Protein AF-A0A2K8ZTN7-F1 (afdb_monomer_lite)

pLDDT: mean 80.85, std 13.09, range [47.81, 96.94]

Radius of gyration: 32.09 Å; chains: 1; bounding box: 72×37×81 Å

Foldseek 3Di:
DALVVLLVVLLVLLVVLVQPPSVVVSVVVVVVLVVCVVVPDDSVVSSVVVPDSVVVSVVRNPPPPPVVVVVVVLVVLCVPLVVVLVVLVVVLVVLVVLLVVLQVVLVCLVVVDPPDPLDFDDDPFLSVLSSQLSNLVSVLSVLVSVVSVVQSVVQVVCCVPPVDRDRDPDPDDVVSVVVNVVSVVVSVVSVVVSQVRLCVVQVHNPSCVSRVSPD

Secondary structure (DSSP, 8-state):
--HHHHHHHHHHHHHHTT-TTHHHHHHHHHHHHHHHHHTT--HHHHHHHH--HHHHHHHHTTHHHHHHHHHHHHHHHHHHHHHHHHHHHHHHHHHHHHHHHHHHHHHHHHHT----TTSPP--HHHHHHHHHHHHHHHHHHHHHHHHHHHHHHHHHHHHHHHSS---------HHHHHHHHHHHHHHHHHHHHHHHHHHHHHTSS-HHHHTTTT-

Structure (mmCIF, N/CA/C/O backbone):
data_AF-A0A2K8ZTN7-F1
#
_entry.id   AF-A0A2K8ZTN7-F1
#
loop_
_atom_site.group_PDB
_atom_site.id
_atom_site.type_symbol
_atom_site.label_atom_id
_atom_site.label_alt_id
_atom_site.label_comp_id
_atom_site.label_asym_id
_atom_site.label_entity_id
_atom_site.label_seq_id
_atom_site.pdbx_PDB_ins_code
_atom_site.Cartn_x
_atom_site.Cartn_y
_atom_site.Cartn_z
_atom_site.occupancy
_atom_site.B_iso_or_equiv
_atom_site.auth_seq_id
_atom_site.auth_comp_id
_atom_site.auth_asym_id
_atom_site.auth_atom_id
_atom_site.pdbx_PDB_model_num
ATOM 1 N N . MET A 1 1 ? -35.812 15.075 43.925 1.00 60.72 1 MET A N 1
ATOM 2 C CA . MET A 1 1 ? -36.069 14.043 44.948 1.00 60.72 1 MET A CA 1
ATOM 3 C C . MET A 1 1 ? -34.817 13.924 45.793 1.00 60.72 1 MET A C 1
ATOM 5 O O . MET A 1 1 ? -33.779 14.382 45.333 1.00 60.72 1 MET A O 1
ATOM 9 N N . ASP A 1 2 ? -34.946 13.397 47.000 1.00 77.19 2 ASP A N 1
ATOM 10 C CA . ASP A 1 2 ? -33.824 13.047 47.877 1.00 77.19 2 ASP A CA 1
ATOM 11 C C . ASP A 1 2 ? -33.373 11.602 47.579 1.00 77.19 2 ASP A C 1
ATOM 13 O O . ASP A 1 2 ? -34.208 10.809 47.116 1.00 77.19 2 ASP A O 1
ATOM 17 N N . LYS A 1 3 ? -32.105 11.238 47.820 1.00 74.06 3 LYS A N 1
ATOM 18 C CA . LYS A 1 3 ? -31.524 9.904 47.544 1.00 74.06 3 LYS A CA 1
ATOM 19 C C . LYS A 1 3 ? -32.392 8.794 48.126 1.00 74.06 3 LYS A C 1
ATOM 21 O O . LYS A 1 3 ? -32.758 7.855 47.420 1.00 74.06 3 LYS A O 1
ATOM 26 N N . GLN A 1 4 ? -32.795 8.939 49.388 1.00 76.12 4 GLN A N 1
ATOM 27 C CA . GLN A 1 4 ? -33.60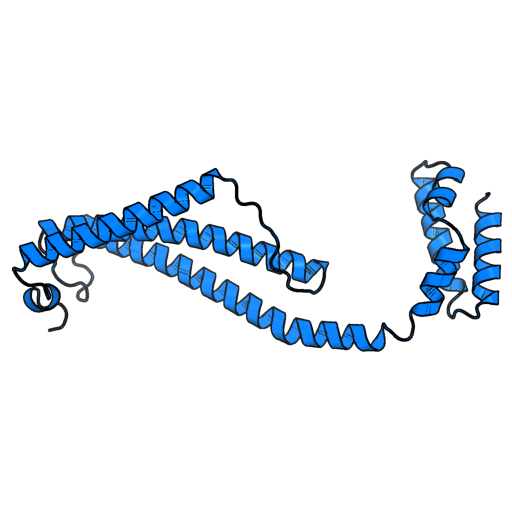6 7.938 50.085 1.00 76.12 4 GLN A CA 1
ATOM 28 C C . GLN A 1 4 ? -34.995 7.775 49.453 1.00 76.12 4 GLN A C 1
ATOM 30 O O . GLN A 1 4 ? -35.520 6.668 49.356 1.00 76.12 4 GLN A O 1
ATOM 35 N N . THR A 1 5 ? -35.580 8.870 48.958 1.00 77.19 5 THR A N 1
ATOM 36 C CA . THR A 1 5 ? -36.896 8.833 48.298 1.00 77.19 5 THR A CA 1
ATOM 37 C C . THR A 1 5 ? -36.814 8.210 46.901 1.00 77.19 5 THR A C 1
ATOM 39 O O . THR A 1 5 ? -37.774 7.593 46.440 1.00 77.19 5 THR A O 1
ATOM 42 N N . PHE A 1 6 ? -35.681 8.379 46.212 1.00 77.62 6 PHE A N 1
ATOM 43 C CA . PHE A 1 6 ? -35.433 7.782 44.902 1.00 77.62 6 PHE A CA 1
ATOM 44 C C . PHE A 1 6 ? -35.253 6.262 45.002 1.00 77.62 6 PHE A C 1
ATOM 46 O O . PHE A 1 6 ? -35.988 5.531 44.339 1.00 77.62 6 PHE A O 1
ATOM 53 N N . LEU A 1 7 ? -34.365 5.793 45.885 1.00 78.19 7 LEU A N 1
ATOM 54 C CA . LEU A 1 7 ? -34.087 4.362 46.062 1.00 78.19 7 LEU A CA 1
ATOM 55 C C . LEU A 1 7 ? -35.328 3.590 46.535 1.00 78.19 7 LEU A C 1
ATOM 57 O O . LEU A 1 7 ? -35.661 2.557 45.961 1.00 78.19 7 LEU A O 1
ATOM 61 N N . ALA A 1 8 ? -36.100 4.143 47.478 1.00 81.31 8 ALA A N 1
ATOM 62 C CA . ALA A 1 8 ? -37.341 3.515 47.939 1.00 81.31 8 ALA A CA 1
ATOM 63 C C . ALA A 1 8 ? -38.411 3.403 46.833 1.00 81.31 8 ALA A C 1
ATOM 65 O O . ALA A 1 8 ? -39.195 2.450 46.800 1.00 81.31 8 ALA A O 1
ATOM 66 N N . LYS A 1 9 ? -38.469 4.377 45.913 1.00 80.06 9 LYS A N 1
ATOM 67 C CA . LYS A 1 9 ? -39.412 4.351 44.787 1.00 80.06 9 LYS A CA 1
ATOM 68 C C . LYS A 1 9 ? -38.951 3.388 43.687 1.00 80.06 9 LYS A C 1
ATOM 70 O O . LYS A 1 9 ? -39.793 2.688 43.127 1.00 80.06 9 LYS A O 1
ATOM 75 N N . LEU A 1 10 ? -37.645 3.313 43.432 1.00 76.31 10 LEU A N 1
ATOM 76 C CA . LEU A 1 10 ? -37.036 2.349 42.514 1.00 76.31 10 LEU A CA 1
ATOM 77 C C . LEU A 1 10 ? -37.259 0.909 42.998 1.00 76.31 10 LEU A C 1
ATOM 79 O O . LEU A 1 10 ? -37.772 0.088 42.244 1.00 76.31 10 LEU A O 1
ATOM 83 N N . GLU A 1 11 ? -37.005 0.627 44.278 1.00 80.56 11 GLU A N 1
ATOM 84 C CA . GLU A 1 11 ? -37.253 -0.687 44.887 1.00 80.56 11 GLU A CA 1
ATOM 85 C C . GLU A 1 11 ? -38.713 -1.132 44.731 1.00 80.56 11 GLU A C 1
ATOM 87 O O . GLU A 1 11 ? -39.002 -2.285 44.399 1.00 80.56 11 GLU A O 1
ATOM 92 N N . LYS A 1 12 ? -39.652 -0.207 44.960 1.00 82.94 12 LYS A N 1
ATOM 93 C CA . LYS A 1 12 ? -41.085 -0.491 44.869 1.00 82.94 12 LYS A CA 1
ATOM 94 C C . LYS A 1 12 ? -41.512 -0.846 43.443 1.00 82.94 12 LYS A C 1
ATOM 96 O O . LYS A 1 12 ? -42.293 -1.783 43.275 1.00 82.94 12 LYS A O 1
ATOM 101 N N . GLU A 1 13 ? -41.019 -0.128 42.435 1.00 77.75 13 GLU A N 1
ATOM 102 C CA . GLU A 1 13 ? -41.347 -0.415 41.033 1.00 77.75 13 GLU A CA 1
ATOM 103 C C . GLU A 1 13 ? -40.640 -1.685 40.522 1.00 77.75 13 GLU A C 1
ATOM 105 O O . GLU A 1 13 ? -41.281 -2.497 39.854 1.00 77.75 13 GLU A O 1
ATOM 110 N N . LEU A 1 14 ? -39.392 -1.947 40.929 1.00 75.44 14 LEU A N 1
ATOM 111 C CA . LEU A 1 14 ? -38.683 -3.197 40.609 1.00 75.44 14 LEU A CA 1
ATOM 112 C C . LEU A 1 14 ? -39.404 -4.430 41.187 1.00 75.44 14 LEU A C 1
ATOM 114 O O . LEU A 1 14 ? -39.662 -5.401 40.470 1.00 75.44 14 LEU A O 1
ATOM 118 N N . LYS A 1 15 ? -39.834 -4.369 42.458 1.00 79.38 15 LYS A N 1
ATOM 119 C CA . LYS A 1 15 ? -40.621 -5.443 43.098 1.00 79.38 15 LYS A CA 1
ATOM 120 C C . LYS A 1 15 ? -41.981 -5.649 42.437 1.00 79.38 15 LYS A C 1
ATOM 122 O O . LYS A 1 15 ? -42.425 -6.785 42.279 1.00 79.38 15 LYS A O 1
ATOM 127 N N . LYS A 1 16 ? -42.652 -4.565 42.037 1.00 80.38 16 LYS A N 1
A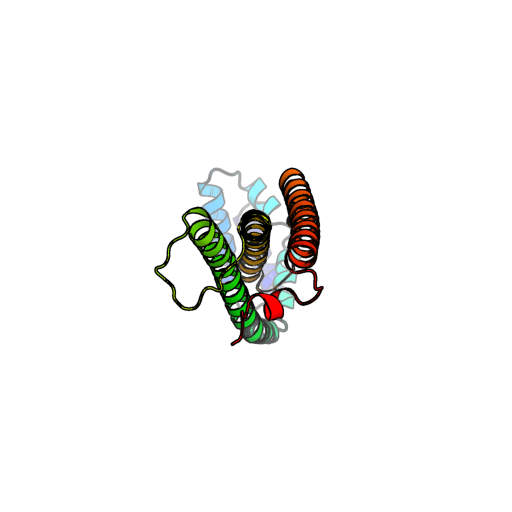TOM 128 C CA . LYS A 1 16 ? -43.959 -4.620 41.365 1.00 80.38 16 LYS A CA 1
ATOM 129 C C . LYS A 1 16 ? -43.883 -5.336 40.015 1.00 80.38 16 LYS A C 1
ATOM 131 O O . LYS A 1 16 ? -44.837 -6.018 39.646 1.00 80.38 16 LYS A O 1
ATOM 136 N N . ARG A 1 17 ? -42.758 -5.211 39.305 1.00 71.00 17 ARG A N 1
ATOM 137 C CA . ARG A 1 17 ? -42.532 -5.854 38.002 1.00 71.00 17 ARG A CA 1
ATOM 138 C C . ARG A 1 17 ? -41.863 -7.230 38.076 1.00 71.00 17 ARG A C 1
ATOM 140 O O . ARG A 1 17 ? -41.641 -7.826 37.032 1.00 71.00 17 ARG A O 1
ATOM 147 N N . LYS A 1 18 ? -41.632 -7.764 39.285 1.00 72.25 18 LYS A N 1
ATOM 148 C CA . LYS A 1 18 ? -41.042 -9.095 39.536 1.00 72.25 18 LYS A CA 1
ATOM 149 C C . LYS A 1 18 ? -39.678 -9.309 38.860 1.00 72.25 18 LYS A C 1
ATOM 151 O O . LYS A 1 18 ? -39.403 -10.402 38.382 1.00 72.25 18 LYS A O 1
ATOM 156 N N . ILE A 1 19 ? -38.850 -8.271 38.814 1.00 67.94 19 ILE A N 1
ATOM 157 C CA . ILE A 1 19 ? -37.480 -8.368 38.300 1.00 67.94 19 ILE A CA 1
ATOM 158 C C . ILE A 1 19 ? -36.629 -9.138 39.323 1.00 67.94 19 ILE A C 1
ATOM 160 O O . ILE A 1 19 ? -36.778 -8.921 40.530 1.00 67.94 19 ILE A O 1
ATOM 164 N N . GLU A 1 20 ? -35.794 -10.068 38.858 1.00 63.66 20 GLU A N 1
ATOM 165 C CA . GLU A 1 20 ? -34.831 -10.793 39.700 1.00 63.66 20 GLU A CA 1
ATOM 166 C C . GLU A 1 20 ? -33.681 -9.849 40.123 1.00 63.66 20 GLU A C 1
ATOM 168 O O . GLU A 1 20 ? -33.473 -8.803 39.517 1.00 63.66 20 GLU A O 1
ATOM 173 N N . ASP A 1 21 ? -32.992 -10.139 41.230 1.00 70.94 21 ASP A N 1
ATOM 174 C CA . ASP A 1 21 ? -31.834 -9.355 41.713 1.00 70.94 21 ASP A CA 1
ATOM 175 C C . ASP A 1 21 ? -32.091 -7.884 42.113 1.00 70.94 21 ASP A C 1
ATOM 177 O O . ASP A 1 21 ? -31.202 -7.036 42.098 1.00 70.94 21 ASP A O 1
ATOM 181 N N . VAL A 1 22 ? -33.301 -7.581 42.605 1.00 72.81 22 VAL A N 1
ATOM 182 C CA . VAL A 1 22 ? -33.692 -6.237 43.094 1.00 72.81 22 VAL A CA 1
ATOM 183 C C . VAL A 1 22 ? -32.677 -5.610 44.061 1.00 72.81 22 VAL A C 1
ATOM 185 O O . VAL A 1 22 ? -32.474 -4.401 44.027 1.00 72.81 22 VAL A O 1
ATOM 188 N N . LYS A 1 23 ? -32.068 -6.408 44.948 1.00 74.06 23 LYS A N 1
ATOM 189 C CA . LYS A 1 23 ? -31.100 -5.904 45.935 1.00 74.06 23 LYS A CA 1
ATOM 190 C C . LYS A 1 23 ? -29.806 -5.426 45.280 1.00 74.06 23 LYS A C 1
ATOM 192 O O . LYS A 1 23 ? -29.365 -4.331 45.586 1.00 74.06 23 LYS A O 1
ATOM 197 N N . GLU A 1 24 ? -29.259 -6.210 44.355 1.00 70.81 24 GLU A N 1
ATOM 198 C CA . GLU A 1 24 ? -28.009 -5.886 43.660 1.00 70.81 24 GLU A CA 1
ATOM 199 C C . GLU A 1 24 ? -28.164 -4.615 42.816 1.00 70.81 24 GLU A C 1
ATOM 201 O O . GLU A 1 24 ? -27.328 -3.719 42.878 1.00 70.81 24 GLU A O 1
ATOM 206 N N . ILE A 1 25 ? -29.305 -4.470 42.133 1.00 73.75 25 ILE A N 1
ATOM 207 C CA . ILE A 1 25 ? -29.621 -3.262 41.358 1.00 73.75 25 ILE A CA 1
ATOM 208 C C . ILE A 1 25 ? -29.685 -2.024 42.268 1.00 73.75 25 ILE A C 1
ATOM 210 O O . ILE A 1 25 ? -29.188 -0.958 41.910 1.00 73.75 25 ILE A O 1
ATOM 214 N N . ILE A 1 26 ? -30.301 -2.133 43.448 1.00 78.88 26 ILE A N 1
ATOM 215 C CA . ILE A 1 26 ? -30.381 -1.010 44.395 1.00 78.88 26 ILE A CA 1
ATOM 216 C C . ILE A 1 26 ? -28.993 -0.631 44.910 1.00 78.88 26 ILE A C 1
ATOM 218 O O . ILE A 1 26 ? -28.684 0.562 44.948 1.00 78.88 26 ILE A O 1
ATOM 222 N N . ASP A 1 27 ? -28.175 -1.624 45.255 1.00 75.69 27 ASP A N 1
ATOM 223 C CA . ASP A 1 27 ? -26.823 -1.421 45.771 1.00 75.69 27 ASP A CA 1
ATOM 224 C C . ASP A 1 27 ? -25.932 -0.721 44.720 1.00 75.69 27 ASP A C 1
ATOM 226 O O . ASP A 1 27 ? -25.253 0.256 45.042 1.00 75.69 27 ASP A O 1
ATOM 230 N N . GLU A 1 28 ? -26.016 -1.102 43.437 1.00 73.88 28 GLU A N 1
ATOM 231 C CA . GLU A 1 28 ? -25.290 -0.428 42.344 1.00 73.88 28 GLU A CA 1
ATOM 232 C C . GLU A 1 28 ? -25.673 1.055 42.193 1.00 73.88 28 GLU A C 1
ATOM 234 O O . GLU A 1 28 ? -24.810 1.928 42.025 1.00 73.88 28 GLU A O 1
ATOM 239 N N . TYR A 1 29 ? -26.972 1.370 42.249 1.00 77.50 29 TYR A N 1
ATOM 240 C CA . TYR A 1 29 ? -27.436 2.756 42.160 1.00 77.50 29 TYR A CA 1
ATOM 241 C C . TYR A 1 29 ? -27.074 3.564 43.410 1.00 77.50 29 TYR A C 1
ATOM 243 O O . TYR A 1 29 ? -26.796 4.764 43.302 1.00 77.50 29 TYR A O 1
ATOM 251 N N . GLU A 1 30 ? -27.052 2.936 44.583 1.00 78.75 30 GLU A N 1
ATOM 252 C CA . GLU A 1 30 ? -26.574 3.560 45.811 1.00 78.75 30 GLU A CA 1
ATOM 253 C C . GLU A 1 30 ? -25.083 3.914 45.719 1.00 78.75 30 GLU A C 1
ATOM 255 O O . GLU A 1 30 ? -24.725 5.071 45.973 1.00 78.75 30 GLU A O 1
ATOM 260 N N . ASP A 1 31 ? -24.243 2.980 45.277 1.00 77.56 31 ASP A N 1
ATOM 261 C CA . ASP A 1 31 ? -22.806 3.195 45.087 1.00 77.56 31 ASP A CA 1
ATOM 262 C C . ASP A 1 31 ? -22.525 4.280 44.044 1.00 77.56 31 ASP A C 1
ATOM 264 O O . ASP A 1 31 ? -21.703 5.178 44.268 1.00 77.56 31 ASP A O 1
ATOM 268 N N . TYR A 1 32 ? -23.265 4.278 42.932 1.00 75.44 32 TYR A N 1
ATOM 269 C CA . TYR A 1 32 ? -23.156 5.324 41.918 1.00 75.44 32 TYR A CA 1
ATOM 270 C C . TYR A 1 32 ? -23.501 6.709 42.482 1.00 75.44 32 TYR A C 1
ATOM 272 O O . TYR A 1 32 ? -22.765 7.676 42.251 1.00 75.44 32 TYR A O 1
ATOM 280 N N . ILE A 1 33 ? -24.602 6.830 43.232 1.00 75.19 33 ILE A N 1
ATOM 281 C CA . ILE A 1 33 ? -25.007 8.105 43.838 1.00 75.19 33 ILE A CA 1
ATOM 282 C C . ILE A 1 33 ? -23.962 8.557 44.866 1.00 75.19 33 ILE A C 1
ATOM 284 O O . ILE A 1 33 ? -23.584 9.729 44.850 1.00 75.19 33 ILE A O 1
ATOM 288 N N . ASN A 1 34 ? -23.447 7.651 45.701 1.00 79.19 34 ASN A N 1
ATOM 289 C CA . ASN A 1 34 ? -22.412 7.953 46.693 1.00 79.19 34 ASN A CA 1
ATOM 290 C C . ASN A 1 34 ? -21.129 8.475 46.029 1.00 79.19 34 ASN A C 1
ATOM 292 O O . ASN A 1 34 ? -20.653 9.557 46.377 1.00 79.19 34 ASN A O 1
ATOM 296 N N . HIS A 1 35 ? -20.641 7.799 44.988 1.00 75.88 35 HIS A N 1
ATOM 297 C CA . HIS A 1 35 ? -19.462 8.236 44.235 1.00 75.88 35 HIS A CA 1
ATOM 298 C C . HIS A 1 35 ? -19.680 9.598 43.535 1.00 75.88 35 HIS A C 1
ATOM 300 O O . HIS A 1 35 ? -18.772 10.433 43.427 1.00 75.88 35 HIS A O 1
ATOM 306 N N . GLN A 1 36 ? -20.891 9.873 43.037 1.00 73.25 36 GLN A N 1
ATOM 307 C CA . GLN A 1 36 ? -21.212 11.174 42.432 1.00 73.25 36 GLN A CA 1
ATOM 308 C C . GLN A 1 36 ? -21.367 12.303 43.472 1.00 73.25 36 GLN A C 1
ATOM 310 O O . GLN A 1 36 ? -21.102 13.466 43.153 1.00 73.25 36 GLN A O 1
ATOM 315 N N . LEU A 1 37 ? -21.756 11.984 44.709 1.00 75.81 37 LEU A N 1
ATOM 316 C CA . LEU A 1 37 ? -21.793 12.938 45.823 1.00 75.81 37 LEU A CA 1
ATOM 317 C C . LEU A 1 37 ? -20.380 13.273 46.326 1.00 75.81 37 LEU A C 1
ATOM 319 O O . LEU A 1 37 ? -20.081 14.447 46.548 1.00 75.81 37 LEU A O 1
ATOM 323 N N . GLU A 1 38 ? -19.488 12.282 46.414 1.00 77.00 38 GLU A N 1
ATOM 324 C CA . GLU A 1 38 ? -18.074 12.471 46.788 1.00 77.00 38 GLU A CA 1
ATOM 325 C C . GLU A 1 38 ? -17.310 13.359 45.797 1.00 77.00 38 GLU A C 1
ATOM 327 O O . GLU A 1 38 ? -16.443 14.142 46.181 1.00 77.00 38 GLU A O 1
ATOM 332 N N . THR A 1 39 ? -17.686 13.315 44.517 1.00 72.75 39 THR A N 1
ATOM 333 C CA . THR A 1 39 ? -17.133 14.193 43.470 1.00 72.75 39 THR A CA 1
ATOM 334 C C . THR A 1 39 ? -17.708 15.620 43.489 1.00 72.75 39 THR A C 1
ATOM 336 O O . THR A 1 39 ? -17.407 16.424 42.604 1.00 72.75 39 THR A O 1
ATOM 339 N N . GLY A 1 40 ? -18.507 15.973 44.505 1.00 69.62 40 GLY A N 1
ATOM 340 C CA . GLY A 1 40 ? -18.965 17.339 44.770 1.00 69.62 40 GLY A CA 1
ATOM 341 C C . GLY A 1 40 ? -20.182 17.785 43.953 1.00 69.62 40 GLY A C 1
ATOM 342 O O . GLY A 1 40 ? -20.479 18.983 43.894 1.00 69.62 40 GLY A O 1
ATOM 343 N N . LYS A 1 41 ? -20.904 16.862 43.303 1.00 68.31 41 LYS A N 1
ATOM 344 C CA . LYS A 1 41 ? -22.126 17.197 42.557 1.00 68.31 41 LYS A CA 1
ATOM 345 C C . LYS A 1 41 ? -23.331 17.282 43.490 1.00 68.31 41 LYS A C 1
ATOM 347 O O . LYS A 1 41 ? -23.493 16.501 44.418 1.00 68.31 41 LYS A O 1
ATOM 352 N N . LYS A 1 42 ? -24.231 18.227 43.206 1.00 74.12 42 LYS A N 1
ATOM 353 C CA . LYS A 1 42 ? -25.486 18.374 43.954 1.00 74.12 42 LYS A CA 1
ATOM 354 C C . LYS A 1 42 ? -26.425 17.206 43.646 1.00 74.12 42 LYS A C 1
ATOM 356 O O . LYS A 1 42 ? -26.740 16.949 42.486 1.00 74.12 42 LYS A O 1
ATOM 361 N N . GLU A 1 43 ? -26.951 16.591 44.693 1.00 68.38 43 GLU A N 1
ATOM 362 C CA . GLU A 1 43 ? -27.857 15.434 44.676 1.00 68.38 43 GLU A CA 1
ATOM 363 C C . GLU A 1 43 ? -29.019 15.544 43.674 1.00 68.38 43 GLU A C 1
ATOM 365 O O . GLU A 1 43 ? -29.299 14.629 42.899 1.00 68.38 43 GLU A O 1
ATOM 370 N N . LYS A 1 44 ? -29.637 16.728 43.589 1.00 67.56 44 LYS A N 1
ATOM 371 C CA . LYS A 1 44 ? -30.750 17.001 42.668 1.00 67.56 44 LYS A CA 1
ATOM 372 C C . LYS A 1 44 ? -30.368 16.847 41.185 1.00 67.56 44 LYS A C 1
ATOM 374 O O . LYS A 1 44 ? -31.216 16.474 40.374 1.00 67.56 44 LYS A O 1
ATOM 379 N N . HIS A 1 45 ? -29.110 17.115 40.826 1.00 67.06 45 HIS A N 1
ATOM 380 C CA . HIS A 1 45 ? -28.606 16.937 39.461 1.00 67.06 45 HIS A CA 1
ATOM 381 C C . HIS A 1 45 ? -28.335 15.468 39.130 1.00 67.06 45 HIS A C 1
ATOM 383 O O . HIS A 1 45 ? -28.578 15.060 38.000 1.00 67.06 45 HIS A O 1
ATOM 389 N N . ILE A 1 46 ? -27.881 14.681 40.108 1.00 63.56 46 ILE A N 1
ATOM 390 C CA . ILE A 1 46 ? -27.584 13.252 39.937 1.00 63.56 46 ILE A CA 1
ATOM 391 C C . ILE A 1 46 ? -28.876 12.494 39.621 1.00 63.56 46 ILE A C 1
ATOM 393 O O . ILE A 1 46 ? -28.950 11.785 38.625 1.00 63.56 46 ILE A O 1
ATOM 397 N N . ILE A 1 47 ? -29.937 12.736 40.391 1.00 65.94 47 ILE A N 1
ATOM 398 C CA . ILE A 1 47 ? -31.230 12.058 40.205 1.00 65.94 47 ILE A CA 1
ATOM 399 C C . ILE A 1 47 ? -31.897 12.449 38.878 1.00 65.94 47 ILE A C 1
ATOM 401 O O . ILE A 1 47 ? -32.528 11.622 38.234 1.00 65.94 47 ILE A O 1
ATOM 405 N N . THR A 1 48 ? -31.724 13.697 38.432 1.00 68.94 48 THR A N 1
ATOM 406 C CA . THR A 1 48 ? -32.232 14.131 37.118 1.00 68.94 48 THR A CA 1
ATOM 407 C C . THR A 1 48 ? -31.441 13.492 35.969 1.00 68.94 48 THR A C 1
ATOM 409 O O . THR A 1 48 ? -32.006 13.219 34.916 1.00 68.94 48 THR A O 1
ATOM 412 N N . PHE A 1 49 ? -30.142 13.239 36.166 1.00 60.84 49 PHE A N 1
ATOM 413 C CA . PHE A 1 49 ? -29.269 12.594 35.181 1.00 60.84 49 PHE A CA 1
ATOM 414 C C . PHE A 1 49 ? -29.514 11.084 35.065 1.00 60.84 49 PHE A C 1
ATOM 416 O O . PHE A 1 49 ? -29.402 10.537 33.973 1.00 60.84 49 PHE A O 1
ATOM 423 N N . ILE A 1 50 ? -29.876 10.431 36.173 1.00 66.69 50 ILE A N 1
ATOM 424 C CA . ILE A 1 50 ? -30.225 9.003 36.211 1.00 66.69 50 ILE A CA 1
ATOM 425 C C . ILE A 1 50 ? -31.522 8.715 35.423 1.00 66.69 50 ILE A C 1
ATOM 427 O O . ILE A 1 50 ? -31.692 7.612 34.913 1.00 66.69 50 ILE A O 1
ATOM 431 N N . GLY A 1 51 ? -32.388 9.715 35.228 1.00 67.50 51 GLY A N 1
ATOM 432 C CA . GLY A 1 51 ? -33.585 9.607 34.391 1.00 67.50 51 GLY A CA 1
ATOM 433 C C . GLY A 1 51 ? -34.839 9.176 35.157 1.00 67.50 51 GLY A C 1
ATOM 434 O O . GLY A 1 51 ? -34.891 9.214 36.388 1.00 67.50 51 GLY A O 1
ATOM 435 N N . GLU A 1 52 ? -35.895 8.819 34.422 1.00 71.62 52 GLU A N 1
ATOM 436 C CA . GLU A 1 52 ? -37.180 8.422 35.007 1.00 71.62 52 GLU A CA 1
ATOM 437 C C . GLU A 1 52 ? -37.159 6.961 35.467 1.00 71.62 52 GLU A C 1
ATOM 439 O O . GLU A 1 52 ? -36.758 6.067 34.725 1.00 71.62 52 GLU A O 1
ATOM 444 N N . ILE A 1 53 ? -37.649 6.713 36.685 1.00 65.25 53 ILE A N 1
ATOM 445 C CA . ILE A 1 53 ? -37.637 5.389 37.333 1.00 65.25 53 ILE A CA 1
ATOM 446 C C . ILE A 1 53 ? -38.337 4.335 36.465 1.00 65.25 53 ILE A C 1
ATOM 448 O O . ILE A 1 53 ? -37.854 3.212 36.365 1.00 65.25 53 ILE A O 1
ATOM 452 N N . ASP A 1 54 ? -39.421 4.705 35.781 1.00 62.53 54 ASP A N 1
ATOM 453 C CA . ASP A 1 54 ? -40.159 3.787 34.910 1.00 62.53 54 ASP A CA 1
ATOM 454 C C . ASP A 1 54 ? -39.311 3.293 33.726 1.00 62.53 54 ASP A C 1
ATOM 456 O O . ASP A 1 54 ? -39.348 2.105 33.412 1.00 62.53 54 ASP A O 1
ATOM 460 N N . SER A 1 55 ? -38.466 4.155 33.144 1.00 65.81 55 SER A N 1
ATOM 461 C CA . SER A 1 55 ? -37.555 3.764 32.055 1.00 65.81 55 SER A CA 1
ATOM 462 C C . SER A 1 55 ? -36.424 2.836 32.503 1.00 65.81 55 SER A C 1
ATOM 464 O O . SER A 1 55 ? -35.984 1.989 31.728 1.00 65.81 55 SER A O 1
ATOM 466 N N . ILE A 1 56 ? -35.976 2.961 33.756 1.00 67.06 56 ILE A N 1
ATOM 467 C CA . ILE A 1 56 ? -34.952 2.081 34.335 1.00 67.06 56 ILE A CA 1
ATOM 468 C C . ILE A 1 56 ? -35.550 0.688 34.515 1.00 67.06 56 ILE A C 1
ATOM 470 O O . ILE A 1 56 ? -34.979 -0.303 34.077 1.00 67.06 56 ILE A O 1
ATOM 474 N N . VAL A 1 57 ? -36.744 0.618 35.099 1.00 65.62 57 VAL A N 1
ATOM 475 C CA . VAL A 1 57 ? -37.450 -0.639 35.365 1.00 65.62 57 VAL A CA 1
ATOM 476 C C . VAL A 1 57 ? -37.817 -1.365 34.059 1.00 65.62 57 VAL A C 1
ATOM 478 O O . VAL A 1 57 ? -37.729 -2.591 33.999 1.00 65.62 57 VAL A O 1
ATOM 481 N N . ASP A 1 58 ? -38.178 -0.636 32.997 1.00 69.00 58 ASP A N 1
ATOM 482 C CA . ASP A 1 58 ? -38.438 -1.213 31.667 1.00 69.00 58 ASP A CA 1
ATOM 483 C C . ASP A 1 58 ? -37.197 -1.856 31.025 1.00 69.00 58 ASP A C 1
ATOM 485 O O . ASP A 1 58 ? -37.330 -2.883 30.349 1.00 69.00 58 ASP A O 1
ATOM 489 N N . ALA A 1 59 ? -36.005 -1.293 31.257 1.00 63.34 59 ALA A N 1
ATOM 490 C CA . ALA A 1 59 ? -34.746 -1.819 30.726 1.00 63.34 59 ALA A CA 1
ATOM 491 C C . ALA A 1 59 ? -34.396 -3.195 31.316 1.00 63.34 59 ALA A C 1
ATOM 493 O O . ALA A 1 59 ? -33.957 -4.079 30.587 1.00 63.34 59 ALA A O 1
ATOM 494 N N . TYR A 1 60 ? -34.669 -3.411 32.605 1.00 63.97 60 TYR A N 1
ATOM 495 C CA . TYR A 1 60 ? -34.449 -4.708 33.254 1.00 63.97 60 TYR A CA 1
ATOM 496 C C . TYR A 1 60 ? -35.543 -5.741 32.937 1.00 63.97 60 TYR A C 1
ATOM 498 O O . TYR A 1 60 ? -35.299 -6.939 33.020 1.00 63.97 60 TYR A O 1
ATOM 506 N N . GLY A 1 61 ? -36.740 -5.307 32.527 1.00 58.00 61 GLY A N 1
ATOM 507 C CA . GLY A 1 61 ? -37.839 -6.211 32.165 1.00 58.00 61 GLY A CA 1
ATOM 508 C C . GLY A 1 61 ? -37.680 -6.935 30.818 1.00 58.00 61 GLY A C 1
ATOM 509 O O . GLY A 1 61 ? -38.423 -7.877 30.556 1.00 58.00 61 GLY A O 1
ATOM 510 N N . HIS A 1 62 ? -36.743 -6.512 29.962 1.00 52.66 62 HIS A N 1
ATOM 511 C CA . HIS A 1 62 ? -36.548 -7.057 28.606 1.00 52.66 62 HIS A CA 1
ATOM 512 C C . HIS A 1 62 ? -35.272 -7.909 28.447 1.00 52.66 62 HIS A C 1
ATOM 514 O O . HIS A 1 62 ? -34.990 -8.392 27.351 1.00 52.66 62 HIS A O 1
ATOM 520 N N . ASP A 1 63 ? -34.502 -8.119 29.517 1.00 51.00 63 ASP A N 1
ATOM 521 C CA . ASP A 1 63 ? -33.082 -8.481 29.405 1.00 51.00 63 ASP A CA 1
ATOM 522 C C . ASP A 1 63 ? -32.775 -9.997 29.396 1.00 51.00 63 ASP A C 1
ATOM 524 O O . ASP A 1 63 ? -31.674 -10.402 29.008 1.00 51.00 63 ASP A O 1
ATOM 528 N N . ASP A 1 64 ? -33.733 -10.862 29.749 1.00 49.94 64 ASP A N 1
ATOM 529 C CA . ASP A 1 64 ? -33.461 -12.303 29.917 1.00 49.94 64 ASP A CA 1
ATOM 530 C C . ASP A 1 64 ? -33.494 -13.131 28.624 1.00 49.94 64 ASP A C 1
ATOM 532 O O . ASP A 1 64 ? -32.839 -14.173 28.530 1.00 49.94 64 ASP A O 1
ATOM 536 N N . VAL A 1 65 ? -34.202 -12.679 27.585 1.00 49.50 65 VAL A N 1
ATOM 537 C CA . VAL A 1 65 ? -34.324 -13.451 26.332 1.00 49.50 65 VAL A CA 1
ATOM 538 C C . VAL A 1 65 ? -33.148 -13.180 25.377 1.00 49.50 65 VAL A C 1
ATOM 540 O O . VAL A 1 65 ? -32.697 -14.090 24.678 1.00 49.50 65 VAL A O 1
ATOM 543 N N . ASP A 1 66 ? -32.568 -11.975 25.404 1.00 50.75 66 ASP A N 1
ATOM 544 C CA . ASP A 1 66 ? -31.517 -11.558 24.460 1.00 50.75 66 ASP A CA 1
ATOM 545 C C . ASP A 1 66 ? -30.088 -11.959 24.877 1.00 50.75 66 ASP A C 1
ATOM 547 O O . A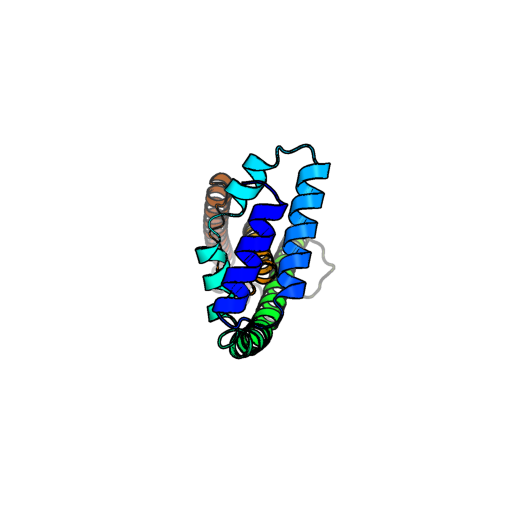SP A 1 66 ? -29.218 -12.158 24.020 1.00 50.75 66 ASP A O 1
ATOM 551 N N . ARG A 1 67 ? -29.803 -12.150 26.174 1.00 49.50 67 ARG A N 1
ATOM 552 C CA . ARG A 1 67 ? -28.443 -12.504 26.645 1.00 49.50 67 ARG A CA 1
ATOM 553 C C . ARG A 1 67 ? -27.950 -13.855 26.113 1.00 49.50 67 ARG A C 1
ATOM 555 O O . ARG A 1 67 ? -26.760 -14.007 25.819 1.00 49.50 67 ARG A O 1
ATOM 562 N N . LYS A 1 68 ? -28.847 -14.833 25.940 1.00 47.81 68 LYS A N 1
ATOM 563 C CA . LYS A 1 68 ? -28.482 -16.208 25.552 1.00 47.81 68 LYS A CA 1
ATOM 564 C C . LYS A 1 68 ? -28.160 -16.368 24.060 1.00 47.81 68 LYS A C 1
ATOM 566 O O . LYS A 1 68 ? -27.372 -17.244 23.715 1.00 47.81 68 LYS A O 1
ATOM 571 N N . HIS A 1 69 ? -28.702 -15.520 23.187 1.00 54.75 69 HIS A N 1
ATOM 572 C CA . HIS A 1 69 ? -28.298 -15.474 21.774 1.00 54.75 69 HIS A CA 1
ATOM 573 C C . HIS A 1 69 ? -27.066 -14.590 21.557 1.00 54.75 69 HIS A C 1
ATOM 575 O O . HIS A 1 69 ? -26.188 -14.935 20.767 1.00 54.75 69 HIS A O 1
ATOM 581 N N . ARG A 1 70 ? -26.927 -13.515 22.339 1.00 57.59 70 ARG A N 1
ATOM 582 C CA . ARG A 1 70 ? -25.828 -12.553 22.208 1.00 57.59 70 ARG A CA 1
ATOM 583 C C . ARG A 1 70 ? -24.443 -13.169 22.422 1.00 57.59 70 ARG A C 1
ATOM 585 O O . ARG A 1 70 ? -23.528 -12.834 21.679 1.00 57.59 70 ARG A O 1
ATOM 592 N N . TRP A 1 71 ? -24.262 -14.080 23.385 1.00 58.09 71 TRP A N 1
ATOM 593 C CA . TRP A 1 71 ? -22.953 -14.726 23.585 1.00 58.09 71 TRP A CA 1
ATOM 594 C C . TRP A 1 71 ? -22.583 -15.663 22.425 1.00 58.09 71 TRP A C 1
ATOM 596 O O . TRP A 1 71 ? -21.437 -15.645 21.983 1.00 58.09 71 TRP A O 1
ATOM 606 N N . PHE A 1 72 ? -23.546 -16.414 21.876 1.00 59.16 72 PHE A N 1
ATOM 607 C CA . PHE A 1 72 ? -23.333 -17.243 20.686 1.00 59.16 72 PHE A CA 1
ATOM 608 C C . PHE A 1 72 ? -23.014 -16.387 19.457 1.00 59.16 72 PHE A C 1
ATOM 610 O O . PHE A 1 72 ? -22.095 -16.724 18.714 1.00 59.16 72 PHE A O 1
ATOM 617 N N . ASP A 1 73 ? -23.691 -15.252 19.281 1.00 65.31 73 ASP A N 1
ATOM 618 C CA . ASP A 1 73 ? -23.414 -14.311 18.192 1.00 65.31 73 ASP A CA 1
ATOM 619 C C . ASP A 1 73 ? -22.026 -13.672 18.317 1.00 65.31 73 ASP A C 1
ATOM 621 O O . ASP A 1 73 ? -21.324 -13.514 17.317 1.00 65.31 73 ASP A O 1
ATOM 625 N N . ILE A 1 74 ? -21.583 -13.343 19.535 1.00 66.50 74 ILE A N 1
ATOM 626 C CA . ILE A 1 74 ? -20.234 -12.817 19.796 1.00 66.50 74 ILE A CA 1
ATOM 627 C C . ILE A 1 74 ? -19.173 -13.888 19.512 1.00 66.50 74 ILE A C 1
ATOM 629 O O . ILE A 1 74 ? -18.159 -13.601 18.869 1.00 66.50 74 ILE A O 1
ATOM 633 N N . VAL A 1 75 ? -19.397 -15.131 19.944 1.00 68.88 75 VAL A N 1
ATOM 634 C CA . VAL A 1 75 ? -18.479 -16.257 19.705 1.00 68.88 75 VAL A CA 1
ATOM 635 C C . VAL A 1 75 ? -18.413 -16.605 18.213 1.00 68.88 75 VAL A C 1
ATOM 637 O O . VAL A 1 75 ? -17.324 -16.743 17.659 1.00 68.88 75 VAL A O 1
ATOM 640 N N . ALA A 1 76 ? -19.552 -16.664 17.523 1.00 69.12 76 ALA A N 1
ATOM 641 C CA . ALA A 1 76 ? -19.600 -16.912 16.086 1.00 69.12 76 ALA A CA 1
ATOM 642 C C . ALA A 1 76 ? -18.945 -15.770 15.293 1.00 69.12 76 ALA A C 1
ATOM 644 O O . ALA A 1 76 ? -18.141 -16.018 14.396 1.00 69.12 76 ALA A O 1
ATOM 645 N N . THR A 1 77 ? -19.217 -14.512 15.655 1.00 71.19 77 THR A N 1
ATOM 646 C CA . THR A 1 77 ? -18.612 -13.348 14.987 1.00 71.19 77 THR A CA 1
ATOM 647 C C . THR A 1 77 ? -17.102 -13.306 15.213 1.00 71.19 77 THR A C 1
ATOM 649 O O . THR A 1 77 ? -16.356 -13.050 14.270 1.00 71.19 77 THR A O 1
ATOM 652 N N . SER A 1 78 ? -16.627 -13.592 16.428 1.00 75.75 78 SER A N 1
ATOM 653 C CA . SER A 1 78 ? -15.194 -13.609 16.755 1.00 75.75 78 SER A CA 1
ATOM 654 C C . SER A 1 78 ? -14.428 -14.741 16.066 1.00 75.75 78 SER A C 1
ATOM 656 O O . SER A 1 78 ? -13.302 -14.510 15.615 1.00 75.75 78 SER A O 1
ATOM 658 N N . LEU A 1 79 ? -15.052 -15.913 15.885 1.00 81.94 79 LEU A N 1
ATOM 659 C CA . LEU A 1 79 ? -14.473 -17.048 15.159 1.00 81.94 79 LEU A CA 1
ATOM 660 C C . LEU A 1 79 ? -14.092 -16.691 13.716 1.00 81.94 79 LEU A C 1
ATOM 662 O O . LEU A 1 79 ? -13.061 -17.149 13.234 1.00 81.94 79 LEU A O 1
ATOM 666 N N . PHE A 1 80 ? -14.880 -15.853 13.036 1.00 81.00 80 PHE A N 1
ATOM 667 C CA . PHE A 1 80 ? -14.570 -15.397 11.675 1.00 81.00 80 PHE A CA 1
ATOM 668 C C . PHE A 1 80 ? -13.779 -14.084 11.654 1.00 81.00 80 PHE A C 1
ATOM 670 O O . PHE A 1 80 ? -12.873 -13.914 10.839 1.00 81.00 80 PHE A O 1
ATOM 677 N N . ALA A 1 81 ? -14.079 -13.156 12.563 1.00 81.94 81 ALA A N 1
ATOM 678 C CA . ALA A 1 81 ? -13.456 -11.837 12.610 1.00 81.94 81 ALA A CA 1
ATOM 679 C C . ALA A 1 81 ? -11.954 -11.890 12.919 1.00 81.94 81 ALA A C 1
ATOM 681 O O . ALA A 1 81 ? -11.173 -11.189 12.273 1.00 81.94 81 ALA A O 1
ATOM 682 N N . ILE A 1 82 ? -11.538 -12.714 13.887 1.00 86.31 82 ILE A N 1
ATOM 683 C CA . ILE A 1 82 ? -10.136 -12.780 14.323 1.00 86.31 82 ILE A CA 1
ATOM 684 C C . ILE A 1 82 ? -9.231 -13.335 13.211 1.00 86.31 82 ILE A C 1
ATOM 686 O O . ILE A 1 82 ? -8.249 -12.664 12.886 1.00 86.31 82 ILE A O 1
ATOM 690 N N . PRO A 1 83 ? -9.539 -14.479 12.560 1.00 91.00 83 PRO A N 1
ATOM 691 C CA . PRO A 1 83 ? -8.737 -14.967 11.439 1.00 91.00 83 PRO A CA 1
ATOM 692 C C . PRO A 1 83 ? -8.661 -13.977 10.277 1.00 91.00 83 PRO A C 1
ATOM 694 O O . PRO A 1 83 ? -7.588 -13.803 9.703 1.00 91.00 83 PRO A O 1
ATOM 697 N N . ILE A 1 84 ? -9.761 -13.281 9.960 1.00 89.31 84 ILE A N 1
ATOM 698 C CA . ILE A 1 84 ? -9.766 -12.244 8.919 1.00 89.31 84 ILE A CA 1
ATOM 699 C C . ILE A 1 84 ? -8.816 -11.105 9.297 1.00 89.31 84 ILE A C 1
ATOM 701 O O . ILE A 1 84 ? -7.996 -10.703 8.474 1.00 89.31 84 ILE A O 1
ATOM 705 N N . LEU A 1 85 ? -8.865 -10.607 10.537 1.00 89.06 85 LEU A N 1
ATOM 706 C CA . LEU A 1 85 ? -7.947 -9.562 10.994 1.00 89.06 85 LEU A CA 1
ATOM 707 C C . LEU A 1 85 ? -6.486 -10.030 10.946 1.00 89.06 85 LEU A C 1
ATOM 709 O O . LEU A 1 85 ? -5.636 -9.291 10.449 1.00 89.06 85 LEU A O 1
ATOM 713 N N . ILE A 1 86 ? -6.191 -11.257 11.387 1.00 92.25 86 ILE A N 1
ATOM 714 C CA . ILE A 1 86 ? -4.842 -11.846 11.306 1.00 92.25 86 ILE A CA 1
ATOM 715 C C . ILE A 1 86 ? -4.373 -11.913 9.849 1.00 92.25 86 ILE A C 1
ATOM 717 O O . ILE A 1 86 ? -3.270 -11.462 9.538 1.00 92.25 86 ILE A O 1
ATOM 721 N N . MET A 1 87 ? -5.217 -12.410 8.942 1.00 94.12 87 MET A N 1
ATOM 722 C CA . MET A 1 87 ? -4.921 -12.469 7.510 1.00 94.12 87 MET A CA 1
ATOM 723 C C . MET A 1 87 ? -4.660 -11.070 6.935 1.00 94.12 87 MET A C 1
ATOM 725 O O . MET A 1 87 ? -3.705 -10.877 6.180 1.00 94.12 87 MET A O 1
ATOM 729 N N . MET A 1 88 ? -5.459 -10.074 7.323 1.00 92.44 88 MET A N 1
ATOM 730 C CA . MET A 1 88 ? -5.277 -8.692 6.885 1.00 92.44 88 MET A CA 1
ATOM 731 C C . MET A 1 88 ? -3.949 -8.098 7.375 1.00 92.44 88 MET A C 1
ATOM 733 O O . MET A 1 88 ? -3.262 -7.448 6.585 1.00 92.44 88 MET A O 1
ATOM 737 N N . TYR A 1 89 ? -3.555 -8.343 8.629 1.00 93.94 89 TYR A N 1
ATOM 738 C CA . TYR A 1 89 ? -2.234 -7.957 9.140 1.00 93.94 89 TYR A CA 1
ATOM 739 C C . TYR A 1 89 ? -1.097 -8.708 8.430 1.00 93.94 89 TYR A C 1
ATOM 741 O O . TYR A 1 89 ? -0.076 -8.098 8.117 1.00 93.94 89 TYR A O 1
ATOM 749 N N . GLY A 1 90 ? -1.277 -9.989 8.100 1.00 95.06 90 GLY A N 1
ATOM 750 C CA . GLY A 1 90 ? -0.321 -10.746 7.287 1.00 95.06 90 GLY A CA 1
ATOM 751 C C . GLY A 1 90 ? -0.108 -10.118 5.905 1.00 95.06 90 GLY A C 1
ATOM 752 O O . GLY A 1 90 ? 1.027 -9.929 5.468 1.00 95.06 90 GLY A O 1
ATOM 753 N N . LEU A 1 91 ? -1.190 -9.688 5.251 1.00 95.38 91 LEU A N 1
ATOM 754 C CA . LEU A 1 91 ? -1.131 -8.971 3.975 1.00 95.38 91 LEU A CA 1
ATOM 755 C C . LEU A 1 91 ? -0.378 -7.631 4.097 1.00 95.38 91 LEU A C 1
ATOM 757 O O . LEU A 1 91 ? 0.390 -7.271 3.205 1.00 95.38 91 LEU A O 1
ATOM 761 N N . LEU A 1 92 ? -0.544 -6.912 5.217 1.00 95.31 92 LEU A N 1
ATOM 762 C CA . LEU A 1 92 ? 0.196 -5.673 5.490 1.00 95.31 92 LEU A CA 1
ATOM 763 C C . LEU A 1 92 ? 1.710 -5.926 5.552 1.00 95.31 92 LEU A C 1
ATOM 765 O O . LEU A 1 92 ? 2.475 -5.169 4.953 1.00 95.31 92 LEU A O 1
ATOM 769 N N . VAL A 1 93 ? 2.138 -6.994 6.232 1.00 95.88 93 VAL A N 1
ATOM 770 C CA . VAL A 1 93 ? 3.553 -7.405 6.266 1.00 95.88 93 VAL A CA 1
ATOM 771 C C . VAL A 1 93 ? 4.054 -7.712 4.854 1.00 95.88 93 VAL A C 1
ATOM 773 O O . VAL A 1 93 ? 5.134 -7.256 4.482 1.00 95.88 93 VAL A O 1
ATOM 776 N N . GLY A 1 94 ? 3.242 -8.388 4.035 1.00 95.75 94 GLY A N 1
ATOM 777 C CA . GLY A 1 94 ? 3.541 -8.624 2.621 1.00 95.75 94 GLY A CA 1
ATOM 778 C C . GLY A 1 94 ? 3.777 -7.330 1.833 1.00 95.75 94 GLY A C 1
ATOM 779 O O . GLY A 1 94 ? 4.768 -7.218 1.113 1.00 95.75 94 GLY A O 1
ATOM 780 N N . PHE A 1 95 ? 2.930 -6.311 2.012 1.00 95.19 95 PHE A N 1
ATOM 781 C CA . PHE A 1 95 ? 3.121 -5.012 1.353 1.00 95.19 95 PHE A CA 1
ATOM 782 C C . PHE A 1 95 ? 4.387 -4.290 1.804 1.00 95.19 95 PHE A C 1
ATOM 784 O O . PHE A 1 95 ? 5.081 -3.711 0.970 1.00 95.19 95 PHE A O 1
ATOM 791 N N . ILE A 1 96 ? 4.715 -4.335 3.096 1.00 95.88 96 ILE A N 1
ATOM 792 C CA . ILE A 1 96 ? 5.977 -3.778 3.603 1.00 95.88 96 ILE A CA 1
ATOM 793 C C . ILE A 1 96 ? 7.166 -4.517 2.976 1.00 95.88 96 ILE A C 1
ATOM 795 O O . ILE A 1 96 ? 8.116 -3.873 2.532 1.00 95.88 96 ILE A O 1
ATOM 799 N N . GLY A 1 97 ? 7.081 -5.845 2.858 1.00 96.62 97 GLY A N 1
ATOM 800 C CA . GLY A 1 97 ? 8.065 -6.659 2.146 1.00 96.62 97 GLY A CA 1
ATOM 801 C C . GLY A 1 97 ? 8.267 -6.193 0.703 1.00 96.62 97 GLY A C 1
ATOM 802 O O . GLY A 1 97 ? 9.398 -5.942 0.303 1.00 96.62 97 GLY A O 1
ATOM 803 N N . LEU A 1 98 ? 7.186 -5.964 -0.051 1.00 95.62 98 LEU A N 1
ATOM 804 C CA . LEU A 1 98 ? 7.267 -5.460 -1.429 1.00 95.62 98 LEU A CA 1
ATOM 805 C C . LEU A 1 98 ? 7.934 -4.080 -1.530 1.00 95.62 98 LEU A C 1
ATOM 807 O O . LEU A 1 98 ? 8.705 -3.840 -2.461 1.00 95.62 98 LEU A O 1
ATOM 811 N N . VAL A 1 99 ? 7.671 -3.178 -0.580 1.00 96.94 99 VAL A N 1
ATOM 812 C CA . VAL A 1 99 ? 8.345 -1.870 -0.517 1.00 96.94 99 VAL A CA 1
ATOM 813 C C . VAL A 1 99 ? 9.851 -2.066 -0.344 1.00 96.94 99 VAL A C 1
ATOM 815 O O . VAL A 1 99 ? 10.632 -1.541 -1.132 1.00 96.94 99 VAL A O 1
ATOM 818 N N . ILE A 1 100 ? 10.263 -2.880 0.628 1.00 96.38 100 ILE A N 1
ATOM 819 C CA . ILE A 1 100 ? 11.683 -3.136 0.900 1.00 96.38 100 ILE A CA 1
ATOM 820 C C . ILE A 1 100 ? 12.353 -3.819 -0.297 1.00 96.38 100 ILE A C 1
ATOM 822 O O . ILE A 1 100 ? 13.420 -3.385 -0.725 1.00 96.38 100 ILE A O 1
ATOM 826 N N . SER A 1 101 ? 11.722 -4.844 -0.875 1.00 95.12 101 SER A N 1
ATOM 827 C CA . SER A 1 101 ? 12.250 -5.556 -2.041 1.00 95.12 101 SER A CA 1
ATOM 828 C C . SER A 1 101 ? 12.403 -4.634 -3.248 1.00 95.12 101 SER A C 1
ATOM 830 O O . SER A 1 101 ? 13.462 -4.614 -3.865 1.00 95.12 101 SER A O 1
ATOM 832 N N . SER A 1 102 ? 11.387 -3.832 -3.572 1.00 94.88 102 SER A N 1
ATOM 833 C CA . SER A 1 102 ? 11.466 -2.898 -4.704 1.00 94.88 102 SER A CA 1
ATOM 834 C C . SER A 1 102 ? 12.544 -1.829 -4.504 1.00 94.88 102 SER A C 1
ATOM 836 O O . SER A 1 102 ? 13.276 -1.511 -5.443 1.00 94.88 102 SER A O 1
ATOM 838 N N . TRP A 1 103 ? 12.715 -1.336 -3.277 1.00 95.00 103 TRP A N 1
ATOM 839 C CA . TRP A 1 103 ? 13.793 -0.411 -2.941 1.00 95.00 103 TRP A CA 1
ATOM 840 C C . TRP A 1 103 ? 15.179 -1.066 -3.049 1.00 95.00 103 TRP A C 1
ATOM 842 O O . TRP A 1 103 ? 16.093 -0.480 -3.629 1.00 95.00 103 TRP A O 1
ATOM 852 N N . ALA A 1 104 ? 15.323 -2.307 -2.577 1.00 93.44 104 ALA A N 1
ATOM 853 C CA . ALA A 1 104 ? 16.561 -3.075 -2.689 1.00 93.44 104 ALA A CA 1
ATOM 854 C C . ALA A 1 104 ? 16.960 -3.321 -4.154 1.00 93.44 104 ALA A C 1
ATOM 856 O O . ALA A 1 104 ? 18.122 -3.130 -4.509 1.00 93.44 104 ALA A O 1
ATOM 857 N N . VAL A 1 105 ? 15.999 -3.665 -5.021 1.00 92.44 105 VAL A N 1
ATOM 858 C CA . VAL A 1 105 ? 16.231 -3.829 -6.468 1.00 92.44 105 VAL A CA 1
ATOM 859 C C . VAL A 1 105 ? 16.679 -2.513 -7.110 1.00 92.44 105 VAL A C 1
ATOM 861 O O . VAL A 1 105 ? 17.623 -2.499 -7.901 1.00 92.44 105 VAL A O 1
ATOM 864 N N . ALA A 1 106 ? 16.056 -1.388 -6.747 1.00 93.50 106 ALA A N 1
ATOM 865 C CA . ALA A 1 106 ? 16.459 -0.080 -7.260 1.00 93.50 106 ALA A CA 1
ATOM 866 C C . ALA A 1 106 ? 17.902 0.281 -6.866 1.00 93.50 106 ALA A C 1
ATOM 868 O O . ALA A 1 106 ? 18.675 0.726 -7.714 1.00 93.50 106 ALA A O 1
ATOM 869 N N . ILE A 1 107 ? 18.280 0.054 -5.604 1.00 92.12 107 ILE A N 1
ATOM 870 C CA . ILE A 1 107 ? 19.645 0.281 -5.101 1.00 92.12 107 ILE A CA 1
ATOM 871 C C . ILE A 1 107 ? 20.644 -0.626 -5.811 1.00 92.12 107 ILE A C 1
ATOM 873 O O . ILE A 1 107 ? 21.692 -0.153 -6.251 1.00 92.12 107 ILE A O 1
ATOM 877 N N . TYR A 1 108 ? 20.309 -1.905 -5.962 1.00 91.75 108 TYR A N 1
ATOM 878 C CA . TYR A 1 108 ? 21.151 -2.877 -6.648 1.00 91.75 108 TYR A CA 1
ATOM 879 C C . TYR A 1 108 ? 21.518 -2.402 -8.062 1.00 91.75 108 TYR A C 1
ATOM 881 O O . TYR A 1 108 ? 22.701 -2.328 -8.404 1.00 91.75 108 TYR A O 1
ATOM 889 N N . TYR A 1 109 ? 20.526 -1.977 -8.854 1.00 90.50 109 TYR A N 1
ATOM 890 C CA . TYR A 1 109 ? 20.767 -1.467 -10.208 1.00 90.50 109 TYR A CA 1
ATOM 891 C C . TYR A 1 109 ? 21.466 -0.101 -10.243 1.00 90.50 109 TYR A C 1
ATOM 893 O O . TYR A 1 109 ? 22.207 0.177 -11.194 1.00 90.50 109 TYR A O 1
ATOM 901 N N . LEU A 1 110 ? 21.251 0.745 -9.230 1.00 91.12 110 LEU A N 1
ATOM 902 C CA . LEU A 1 110 ? 21.860 2.073 -9.134 1.00 91.12 110 LEU A CA 1
ATOM 903 C C . LEU A 1 110 ? 23.364 1.993 -8.853 1.00 91.12 110 LEU A C 1
ATOM 905 O O . LEU A 1 110 ? 24.136 2.703 -9.494 1.00 91.12 110 LEU A O 1
ATOM 909 N N . PHE A 1 111 ? 23.780 1.101 -7.953 1.00 89.44 111 PHE A N 1
ATOM 910 C CA . PHE A 1 111 ? 25.194 0.901 -7.616 1.00 89.44 111 PHE A CA 1
ATOM 911 C C . PHE A 1 111 ? 25.890 -0.157 -8.478 1.00 89.44 111 PHE A C 1
ATOM 913 O O . PHE A 1 111 ? 27.109 -0.279 -8.410 1.00 89.44 111 PHE A O 1
ATOM 920 N N . GLY A 1 112 ? 25.143 -0.901 -9.301 1.00 83.12 112 GLY A N 1
ATOM 921 C CA . GLY A 1 112 ? 25.708 -1.939 -10.164 1.00 83.12 112 GLY A CA 1
ATOM 922 C C . GLY A 1 112 ? 26.383 -3.053 -9.365 1.00 83.12 112 GLY A C 1
ATOM 923 O O . GLY A 1 112 ? 27.445 -3.529 -9.757 1.00 83.12 112 GLY A O 1
ATOM 924 N N . LEU A 1 113 ? 25.799 -3.426 -8.223 1.00 83.00 113 LEU A N 1
ATOM 925 C CA . LEU A 1 113 ? 26.337 -4.485 -7.373 1.00 83.00 113 LEU A CA 1
ATOM 926 C C . LEU A 1 113 ? 26.312 -5.802 -8.156 1.00 83.00 113 LEU A C 1
ATOM 928 O O . LEU A 1 113 ? 25.263 -6.201 -8.631 1.00 83.00 113 LEU A O 1
ATOM 932 N N . SER A 1 114 ? 27.438 -6.499 -8.284 1.00 75.12 114 SER A N 1
ATOM 933 C CA . SER A 1 114 ? 27.516 -7.782 -9.005 1.00 75.12 114 SER A CA 1
ATOM 934 C C . SER A 1 114 ? 27.342 -8.996 -8.085 1.00 75.12 114 SER A C 1
ATOM 936 O O . SER A 1 114 ? 27.761 -10.094 -8.418 1.00 75.12 114 SER A O 1
ATOM 938 N N . SER A 1 115 ? 26.787 -8.803 -6.887 1.00 77.00 115 SER A N 1
ATOM 939 C CA . SER A 1 115 ? 26.771 -9.822 -5.827 1.00 77.00 115 SER A CA 1
ATOM 940 C C . SER A 1 115 ? 25.675 -10.882 -5.976 1.00 77.00 115 SER A C 1
ATOM 942 O O . SER A 1 115 ? 25.653 -11.831 -5.202 1.00 77.00 115 SER A O 1
ATOM 944 N N . LEU A 1 116 ? 24.729 -10.691 -6.901 1.00 77.12 116 LEU A N 1
ATOM 945 C CA . LEU A 1 116 ? 23.559 -11.552 -7.077 1.00 77.12 116 LEU A CA 1
ATOM 946 C C . LEU A 1 116 ? 23.530 -12.098 -8.505 1.00 77.12 116 LEU A C 1
ATOM 948 O O . LEU A 1 116 ? 23.122 -11.385 -9.417 1.00 77.12 116 LEU A O 1
ATOM 952 N N . ASP A 1 117 ? 23.910 -13.364 -8.670 1.00 74.56 117 ASP A N 1
ATOM 953 C CA . ASP A 1 117 ? 23.976 -14.039 -9.978 1.00 74.56 117 ASP A CA 1
ATOM 954 C C . ASP A 1 117 ? 22.601 -14.233 -10.641 1.00 74.56 117 ASP A C 1
ATOM 956 O O . ASP A 1 117 ? 22.517 -14.481 -11.837 1.00 74.56 117 ASP A O 1
ATOM 960 N N . PHE A 1 118 ? 21.505 -14.101 -9.885 1.00 80.56 118 PHE A N 1
ATOM 961 C CA . PHE A 1 118 ? 20.149 -14.246 -10.426 1.00 80.56 118 PHE A CA 1
ATOM 962 C C . PHE A 1 118 ? 19.629 -12.988 -11.138 1.00 80.56 118 PHE A C 1
ATOM 964 O O . PHE A 1 118 ? 18.572 -13.036 -11.768 1.00 80.56 118 PHE A O 1
ATOM 971 N N . MET A 1 119 ? 20.298 -11.840 -10.988 1.00 82.19 119 MET A N 1
ATOM 972 C CA . MET A 1 119 ? 19.815 -10.588 -11.568 1.00 82.19 119 MET A CA 1
ATOM 973 C C . MET A 1 119 ? 20.232 -10.485 -13.036 1.00 82.19 119 MET A C 1
ATOM 975 O O . MET A 1 119 ? 21.428 -10.500 -13.331 1.00 82.19 119 MET A O 1
ATOM 979 N N . PRO A 1 120 ? 19.277 -10.324 -13.969 1.00 83.81 120 PRO A N 1
ATOM 980 C CA . PRO A 1 120 ? 19.608 -10.292 -15.378 1.00 83.81 120 PRO A CA 1
ATOM 981 C C . PRO A 1 120 ? 20.339 -9.004 -15.755 1.00 83.81 120 PRO A C 1
ATOM 983 O O . PRO A 1 120 ? 20.119 -7.930 -15.177 1.00 83.81 120 PRO A O 1
ATOM 986 N N . TYR A 1 121 ? 21.172 -9.103 -16.789 1.00 84.75 121 TYR A N 1
ATOM 987 C CA . TYR A 1 121 ? 21.828 -7.946 -17.374 1.00 84.75 121 TYR A CA 1
ATOM 988 C C . TYR A 1 121 ? 20.803 -7.032 -18.062 1.00 84.75 121 TYR A C 1
ATOM 990 O O . TYR A 1 121 ? 19.943 -7.472 -18.830 1.00 84.75 121 TYR A O 1
ATOM 998 N N . ILE A 1 122 ? 20.907 -5.730 -17.787 1.00 87.94 122 ILE A N 1
ATOM 999 C CA . ILE A 1 122 ? 20.072 -4.695 -18.399 1.00 87.94 122 ILE A CA 1
ATOM 1000 C C . ILE A 1 122 ? 20.991 -3.625 -19.000 1.00 87.94 122 ILE A C 1
ATOM 1002 O O . ILE A 1 122 ? 21.836 -3.081 -18.277 1.00 87.94 122 ILE A O 1
ATOM 1006 N N . PRO A 1 123 ? 20.823 -3.261 -20.287 1.00 88.75 123 PRO A N 1
ATOM 1007 C CA . PRO A 1 123 ? 21.589 -2.184 -20.903 1.00 88.75 123 PRO A CA 1
ATOM 1008 C C . PRO A 1 123 ? 21.404 -0.843 -20.177 1.00 88.75 123 PRO A C 1
ATOM 1010 O O . PRO A 1 123 ? 20.374 -0.584 -19.552 1.00 88.75 123 PRO A O 1
ATOM 1013 N N . LEU A 1 124 ? 22.389 0.052 -20.295 1.00 86.19 124 LEU A N 1
ATOM 1014 C CA . LEU A 1 124 ? 22.458 1.290 -19.506 1.00 86.19 124 LEU A CA 1
ATOM 1015 C C . LEU A 1 124 ? 21.206 2.181 -19.623 1.00 86.19 124 LEU A C 1
ATOM 1017 O O . LEU A 1 124 ? 20.730 2.690 -18.611 1.00 86.19 124 LEU A O 1
ATOM 1021 N N . ILE A 1 125 ? 20.673 2.365 -20.837 1.00 88.56 125 ILE A N 1
ATOM 1022 C CA . ILE A 1 125 ? 19.548 3.282 -21.089 1.00 88.56 125 ILE A CA 1
ATOM 1023 C C . ILE A 1 125 ? 18.244 2.751 -20.450 1.00 88.56 125 ILE A C 1
ATOM 1025 O O . ILE A 1 125 ? 17.662 3.467 -19.633 1.00 88.56 125 ILE A O 1
ATOM 1029 N N . PRO A 1 126 ? 17.797 1.502 -20.712 1.00 91.62 126 PRO A N 1
ATOM 1030 C CA . PRO A 1 126 ? 16.649 0.918 -20.015 1.00 91.62 126 PRO A CA 1
ATOM 1031 C C . PRO A 1 126 ? 16.844 0.787 -18.502 1.00 91.62 126 PRO A C 1
ATOM 1033 O O . PRO A 1 126 ? 15.882 0.958 -17.753 1.00 91.62 126 PRO A O 1
ATOM 1036 N N . LYS A 1 127 ? 18.076 0.533 -18.033 1.00 92.19 127 LYS A N 1
ATOM 1037 C CA . LYS A 1 127 ? 18.385 0.382 -16.601 1.00 92.19 127 LYS A CA 1
ATOM 1038 C C . LYS A 1 127 ? 17.924 1.587 -15.779 1.00 92.19 127 LYS A C 1
ATOM 1040 O O . LYS A 1 127 ? 17.323 1.410 -14.722 1.00 92.19 127 LYS A O 1
ATOM 1045 N N . MET A 1 128 ? 18.141 2.806 -16.278 1.00 92.62 128 MET A N 1
ATOM 1046 C CA . MET A 1 128 ? 17.687 4.030 -15.602 1.00 92.62 128 MET A CA 1
ATOM 1047 C C . MET A 1 128 ? 16.159 4.091 -15.468 1.00 92.62 128 MET A C 1
ATOM 1049 O O . MET A 1 128 ? 15.647 4.491 -14.422 1.00 92.62 128 MET A O 1
ATOM 1053 N N . GLY A 1 129 ? 15.431 3.644 -16.496 1.00 94.00 129 GLY A N 1
ATOM 1054 C CA . GLY A 1 129 ? 13.972 3.542 -16.458 1.00 94.00 129 GLY A CA 1
ATOM 1055 C C . GLY A 1 129 ? 13.489 2.526 -15.421 1.00 94.00 129 GLY A C 1
ATOM 1056 O O . GLY A 1 129 ? 12.596 2.827 -14.625 1.00 94.00 129 GLY A O 1
ATOM 1057 N N . PHE A 1 130 ? 14.126 1.352 -15.350 1.00 93.50 130 PHE A N 1
ATOM 1058 C CA . PHE A 1 130 ? 13.795 0.340 -14.341 1.00 93.50 130 PHE A CA 1
ATOM 1059 C C . PHE A 1 130 ? 14.028 0.851 -12.918 1.00 93.50 130 PHE A C 1
ATOM 1061 O O . PHE A 1 130 ? 13.135 0.717 -12.083 1.00 93.50 130 PHE A O 1
ATOM 1068 N N . ILE A 1 131 ? 15.161 1.510 -12.646 1.00 94.81 131 ILE A N 1
ATOM 1069 C CA . ILE A 1 131 ? 15.439 2.122 -11.333 1.00 94.81 131 ILE A CA 1
ATOM 1070 C C . ILE A 1 131 ? 14.321 3.098 -10.951 1.00 94.81 131 ILE A C 1
ATOM 1072 O O . ILE A 1 131 ? 13.761 3.009 -9.856 1.00 94.81 131 ILE A O 1
ATOM 1076 N N . LEU A 1 132 ? 13.958 4.005 -11.861 1.00 95.12 132 LEU A N 1
ATOM 1077 C CA . LEU A 1 132 ? 12.920 4.999 -11.602 1.00 95.12 132 LEU A CA 1
ATOM 1078 C C . LEU A 1 132 ? 11.539 4.350 -11.401 1.00 95.12 132 LEU A C 1
ATOM 1080 O O . LEU A 1 132 ? 10.763 4.793 -10.548 1.00 95.12 132 LEU A O 1
ATOM 1084 N N . THR A 1 133 ? 11.250 3.277 -12.140 1.00 95.81 133 THR A N 1
ATOM 1085 C CA . THR A 1 133 ? 10.017 2.490 -12.006 1.00 95.81 133 THR A CA 1
ATOM 1086 C C . THR A 1 133 ? 9.933 1.843 -10.627 1.00 95.81 133 THR A C 1
ATOM 1088 O O . THR A 1 133 ? 8.924 2.011 -9.941 1.00 95.81 133 THR A O 1
ATOM 1091 N N . PHE A 1 134 ? 10.994 1.161 -10.183 1.00 95.50 134 PHE A N 1
ATOM 1092 C CA . PHE A 1 134 ? 11.036 0.501 -8.876 1.00 95.50 134 PHE A CA 1
ATOM 1093 C C . PHE A 1 134 ? 10.972 1.500 -7.714 1.00 95.50 134 PHE A C 1
ATOM 1095 O O . PHE A 1 134 ? 10.241 1.260 -6.753 1.00 95.50 134 PHE A O 1
ATOM 1102 N N . LEU A 1 135 ? 11.641 2.655 -7.815 1.00 95.12 135 LEU A N 1
ATOM 1103 C CA . LEU A 1 135 ? 11.525 3.727 -6.816 1.00 95.12 135 LEU A CA 1
ATOM 1104 C C . LEU A 1 135 ? 10.102 4.298 -6.743 1.00 95.12 135 LEU A C 1
ATOM 1106 O O . LEU A 1 135 ? 9.548 4.461 -5.652 1.00 95.12 135 LEU A O 1
ATOM 1110 N N . SER A 1 136 ? 9.484 4.566 -7.895 1.00 94.94 136 SER A N 1
ATOM 1111 C CA . SER A 1 136 ? 8.108 5.081 -7.958 1.00 94.94 136 SER A CA 1
ATOM 1112 C C . SER A 1 136 ? 7.102 4.068 -7.413 1.00 94.94 136 SER A C 1
ATOM 1114 O O . SER A 1 136 ? 6.196 4.434 -6.661 1.00 94.94 136 SER A O 1
ATOM 1116 N N . PHE A 1 137 ? 7.295 2.786 -7.734 1.00 95.62 137 PHE A N 1
ATOM 1117 C CA . PHE A 1 137 ? 6.496 1.681 -7.211 1.00 95.62 137 PHE A CA 1
ATOM 1118 C C . PHE A 1 137 ? 6.634 1.545 -5.692 1.00 95.62 137 PHE A C 1
ATOM 1120 O O . PHE A 1 137 ? 5.621 1.465 -4.998 1.00 95.62 137 PHE A O 1
ATOM 1127 N N . SER A 1 138 ? 7.862 1.603 -5.166 1.00 95.88 138 SER A N 1
ATOM 1128 C CA . SER A 1 138 ? 8.144 1.581 -3.726 1.00 95.88 138 SER A CA 1
ATOM 1129 C C . SER A 1 138 ? 7.406 2.706 -2.999 1.00 95.88 138 SER A C 1
ATOM 1131 O O . SER A 1 138 ? 6.766 2.476 -1.974 1.00 95.88 138 SER A O 1
ATOM 1133 N N . MET A 1 139 ? 7.449 3.927 -3.540 1.00 94.38 139 MET A N 1
ATOM 1134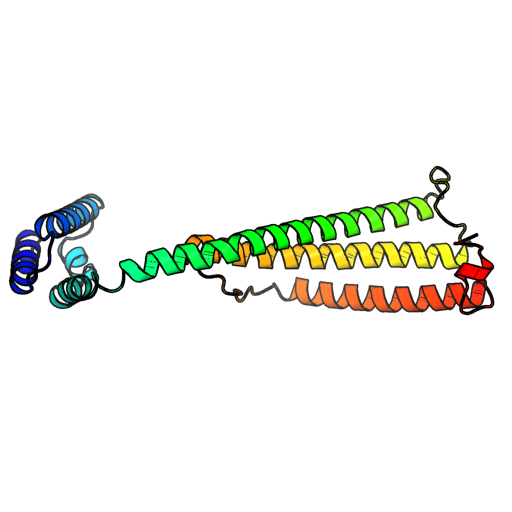 C CA . MET A 1 139 ? 6.769 5.084 -2.953 1.00 94.38 139 MET A CA 1
ATOM 1135 C C . MET A 1 139 ? 5.241 4.931 -2.979 1.00 94.38 139 MET A C 1
ATOM 1137 O O . MET A 1 139 ? 4.564 5.206 -1.984 1.00 94.38 139 MET A O 1
ATOM 1141 N N . PHE A 1 140 ? 4.684 4.466 -4.099 1.00 94.94 140 PHE A N 1
ATOM 1142 C CA . PHE A 1 140 ? 3.256 4.172 -4.215 1.00 94.94 140 PHE A CA 1
ATOM 1143 C C . PHE A 1 140 ? 2.818 3.095 -3.210 1.00 94.94 140 PHE A C 1
ATOM 1145 O O . PHE A 1 140 ? 1.856 3.305 -2.465 1.00 94.94 140 PHE A O 1
ATOM 1152 N N . MET A 1 141 ? 3.552 1.983 -3.132 1.00 95.38 141 MET A N 1
ATOM 1153 C CA . MET A 1 141 ? 3.252 0.879 -2.220 1.00 95.38 141 MET A CA 1
ATOM 1154 C C . MET A 1 141 ? 3.413 1.267 -0.749 1.00 95.38 141 MET A C 1
ATOM 1156 O O . MET A 1 141 ? 2.613 0.833 0.077 1.00 95.38 141 MET A O 1
ATOM 1160 N N . ALA A 1 142 ? 4.366 2.135 -0.405 1.00 94.44 142 ALA A N 1
ATOM 1161 C CA . ALA A 1 142 ? 4.516 2.646 0.958 1.00 94.44 142 ALA A CA 1
ATOM 1162 C C . ALA A 1 142 ? 3.281 3.450 1.400 1.00 94.44 142 ALA A C 1
ATOM 1164 O O . ALA A 1 142 ? 2.745 3.237 2.491 1.00 94.44 142 ALA A O 1
ATOM 1165 N N . LEU A 1 143 ? 2.774 4.330 0.531 1.00 93.62 143 LEU A N 1
ATOM 1166 C CA . LEU A 1 143 ? 1.557 5.104 0.795 1.00 93.62 143 LEU A CA 1
ATOM 1167 C C . LEU A 1 143 ? 0.311 4.217 0.855 1.00 93.62 143 LEU A C 1
ATOM 1169 O O . LEU A 1 143 ? -0.562 4.425 1.704 1.00 93.62 143 LEU A O 1
ATOM 1173 N N . PHE A 1 144 ? 0.235 3.220 -0.027 1.00 92.31 144 PHE A N 1
ATOM 1174 C CA . PHE A 1 144 ? -0.836 2.232 -0.024 1.00 92.31 144 PHE A CA 1
ATOM 1175 C C . PHE A 1 144 ? -0.840 1.413 1.274 1.00 92.31 144 PHE A C 1
ATOM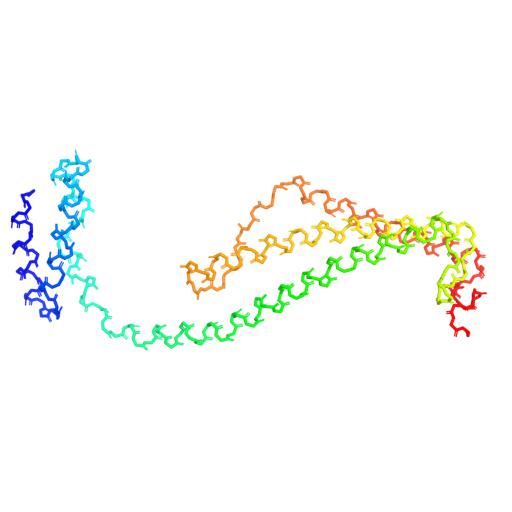 1177 O O . PHE A 1 144 ? -1.876 1.320 1.932 1.00 92.31 144 PHE A O 1
ATOM 1184 N N . SER A 1 145 ? 0.323 0.907 1.691 1.00 94.25 145 SER A N 1
ATOM 1185 C CA . SER A 1 145 ? 0.517 0.163 2.940 1.00 94.25 145 SER A CA 1
ATOM 1186 C C . SER A 1 145 ? 0.129 0.998 4.162 1.00 94.25 145 SER A C 1
ATOM 1188 O O . SER A 1 145 ? -0.625 0.536 5.018 1.00 94.25 145 SER A O 1
ATOM 1190 N N . TYR A 1 146 ? 0.524 2.275 4.202 1.00 91.75 146 TYR A N 1
ATOM 1191 C CA . TYR A 1 146 ? 0.121 3.189 5.273 1.00 91.75 146 TYR A CA 1
ATOM 1192 C C . TYR A 1 146 ? -1.403 3.359 5.359 1.00 91.75 146 TYR A C 1
ATOM 1194 O O . TYR A 1 146 ? -1.991 3.271 6.440 1.00 91.75 146 TYR A O 1
ATOM 1202 N N . ARG A 1 147 ? -2.075 3.560 4.219 1.00 89.00 147 ARG A N 1
ATOM 1203 C CA . ARG A 1 147 ? -3.542 3.653 4.174 1.00 89.00 147 ARG A CA 1
ATOM 1204 C C . ARG A 1 147 ? -4.202 2.348 4.618 1.00 89.00 147 ARG A C 1
ATOM 1206 O O . ARG A 1 147 ? -5.190 2.382 5.351 1.00 89.00 147 ARG A O 1
ATOM 1213 N N . TYR A 1 148 ? -3.665 1.221 4.173 1.00 91.38 148 TYR A N 1
ATOM 1214 C CA . TYR A 1 148 ? -4.156 -0.101 4.530 1.00 91.38 148 TYR A CA 1
ATOM 1215 C C . TYR A 1 148 ? -4.009 -0.372 6.036 1.00 91.38 148 TYR A C 1
ATOM 1217 O O . TYR A 1 148 ? -4.952 -0.836 6.672 1.00 91.38 148 TYR A O 1
ATOM 1225 N N . PHE A 1 149 ? -2.896 0.040 6.649 1.00 92.06 149 PHE A N 1
ATOM 1226 C CA . PHE A 1 149 ? -2.713 -0.014 8.101 1.00 92.06 149 PHE A CA 1
ATOM 1227 C C . PHE A 1 149 ? -3.766 0.805 8.859 1.00 92.06 149 PHE A C 1
ATOM 1229 O O . PHE A 1 149 ? -4.332 0.318 9.837 1.00 92.06 149 PHE A O 1
ATOM 1236 N N . LEU A 1 150 ? -4.068 2.030 8.412 1.00 88.19 150 LEU A N 1
ATOM 1237 C CA . LEU A 1 150 ? -5.112 2.853 9.038 1.00 88.19 150 LEU A CA 1
ATOM 1238 C C . LEU A 1 150 ? -6.494 2.189 8.956 1.00 88.19 150 LEU A C 1
ATOM 1240 O O . LEU A 1 150 ? -7.251 2.236 9.927 1.00 88.19 150 LEU A O 1
ATOM 1244 N N . LEU A 1 151 ? -6.798 1.543 7.828 1.00 86.56 151 LEU A N 1
ATOM 1245 C CA . LEU A 1 151 ? -8.031 0.779 7.647 1.00 86.56 151 LEU A CA 1
ATOM 1246 C C . LEU A 1 151 ? -8.105 -0.396 8.629 1.00 86.56 151 LEU A C 1
ATOM 1248 O O . LEU A 1 151 ? -9.100 -0.527 9.341 1.00 86.56 151 LEU A O 1
ATOM 1252 N N . ILE A 1 152 ? -7.047 -1.206 8.721 1.00 88.56 152 ILE A N 1
ATOM 1253 C CA . ILE A 1 152 ? -7.006 -2.336 9.659 1.00 88.56 152 ILE A CA 1
ATOM 1254 C C . ILE A 1 152 ? -7.125 -1.834 11.097 1.00 88.56 152 ILE A C 1
ATOM 1256 O O . ILE A 1 152 ? -7.951 -2.339 11.848 1.00 88.56 152 ILE A O 1
ATOM 1260 N N . LYS A 1 153 ? -6.375 -0.793 11.476 1.00 86.44 153 LYS A N 1
ATOM 1261 C CA . LYS A 1 153 ? -6.448 -0.196 12.818 1.00 86.44 153 LYS A CA 1
ATOM 1262 C C . LYS A 1 153 ? -7.873 0.244 13.165 1.00 86.44 153 LYS A C 1
ATOM 1264 O O . LYS A 1 153 ? -8.316 0.041 14.294 1.00 86.44 153 LYS A O 1
ATOM 1269 N N . SER A 1 154 ? -8.606 0.804 12.200 1.00 82.06 154 SER A N 1
ATOM 1270 C CA . SER A 1 154 ? -10.027 1.121 12.369 1.00 82.06 154 SER A CA 1
ATOM 1271 C C . SER A 1 154 ? -10.860 -0.114 12.679 1.00 82.06 154 SER A C 1
ATOM 1273 O O . SER A 1 154 ? -11.678 -0.085 13.596 1.00 82.06 154 SER A O 1
ATOM 1275 N N . MET A 1 155 ? -10.692 -1.170 11.882 1.00 80.81 155 MET A N 1
ATOM 1276 C CA . MET A 1 155 ? -11.459 -2.405 12.019 1.00 80.81 155 MET A CA 1
ATOM 1277 C C . MET A 1 155 ? -11.157 -3.079 13.358 1.00 80.81 155 MET A C 1
ATOM 1279 O O . MET A 1 155 ? -12.090 -3.464 14.056 1.00 80.81 155 MET A O 1
ATOM 1283 N N . THR A 1 156 ? -9.887 -3.114 13.770 1.00 84.56 156 THR A N 1
ATOM 1284 C CA . THR A 1 156 ? -9.458 -3.621 15.078 1.00 84.56 156 THR A CA 1
ATOM 1285 C C . THR A 1 156 ? -10.100 -2.833 16.219 1.00 84.56 156 THR A C 1
ATOM 1287 O O . THR A 1 156 ? -10.701 -3.430 17.106 1.00 84.56 156 THR A O 1
ATOM 1290 N N . ASN A 1 157 ? -10.058 -1.496 16.184 1.00 77.50 157 ASN A N 1
ATOM 1291 C CA . ASN A 1 157 ? -10.663 -0.672 17.237 1.00 77.50 157 ASN A CA 1
ATOM 1292 C C . ASN A 1 157 ? -12.181 -0.882 17.344 1.00 77.50 157 ASN A C 1
ATOM 1294 O O . ASN A 1 157 ? -12.727 -0.933 18.443 1.00 77.50 157 ASN A O 1
ATOM 1298 N N . GLN A 1 158 ? -12.878 -1.016 16.215 1.00 72.88 158 GLN A N 1
ATOM 1299 C CA . GLN A 1 158 ? -14.321 -1.267 16.219 1.00 72.88 158 GLN A CA 1
ATOM 1300 C C . GLN A 1 158 ? -14.666 -2.681 16.669 1.00 72.88 158 GLN A C 1
ATOM 1302 O O . GLN A 1 158 ? -15.645 -2.861 17.389 1.00 72.88 158 GLN A O 1
ATOM 1307 N N . TYR A 1 159 ? -13.846 -3.661 16.303 1.00 77.19 159 TYR A N 1
ATOM 1308 C CA . TYR A 1 159 ? -13.983 -5.023 16.788 1.00 77.19 159 TYR A CA 1
ATOM 1309 C C . TYR A 1 159 ? -13.808 -5.092 18.313 1.00 77.19 159 TYR A C 1
ATOM 1311 O O . TYR A 1 159 ? -14.650 -5.674 18.988 1.00 77.19 159 TYR A O 1
ATOM 1319 N N . VAL A 1 160 ? -12.797 -4.416 18.870 1.00 72.50 160 VAL A N 1
ATOM 1320 C CA . VAL A 1 160 ? -12.561 -4.366 20.325 1.00 72.50 160 VAL A CA 1
ATOM 1321 C C . VAL A 1 160 ? -13.711 -3.677 21.068 1.00 72.50 160 VAL A C 1
ATOM 1323 O O . VAL A 1 160 ? -14.145 -4.169 22.103 1.00 72.50 160 VAL A O 1
ATOM 1326 N N . VAL A 1 161 ? -14.228 -2.558 20.548 1.00 70.50 161 VAL A N 1
ATOM 1327 C CA . VAL A 1 161 ? -15.244 -1.751 21.253 1.00 70.50 161 VAL A CA 1
ATOM 1328 C C . VAL A 1 161 ? -16.672 -2.261 21.038 1.00 70.50 161 VAL A C 1
ATOM 1330 O O . VAL A 1 161 ? -17.489 -2.200 21.951 1.00 70.50 161 VAL A O 1
ATOM 1333 N N . LYS A 1 162 ? -17.015 -2.712 19.827 1.00 67.00 162 LYS A N 1
ATOM 1334 C CA . LYS A 1 162 ? -18.401 -3.024 19.427 1.00 67.00 162 LYS A CA 1
ATOM 1335 C C . LYS A 1 162 ? -18.635 -4.498 19.102 1.00 67.00 162 LYS A C 1
ATOM 1337 O O . LYS A 1 162 ? -19.774 -4.848 18.805 1.00 67.00 162 LYS A O 1
ATOM 1342 N N . GLN A 1 163 ? -17.585 -5.328 19.080 1.00 67.00 163 GLN A N 1
ATOM 1343 C CA . GLN A 1 163 ? -17.637 -6.745 18.679 1.00 67.00 163 GLN A CA 1
ATOM 1344 C C . GLN A 1 163 ? -18.304 -6.977 17.309 1.00 67.00 163 GLN A C 1
ATOM 1346 O O . GLN A 1 163 ? -18.796 -8.059 17.005 1.00 67.00 163 GLN A O 1
ATOM 1351 N N . LYS A 1 164 ? -18.302 -5.948 16.453 1.00 59.88 164 LYS A N 1
ATOM 1352 C CA . LYS A 1 164 ? -18.803 -5.978 15.077 1.00 59.88 164 LYS A CA 1
ATOM 1353 C C . LYS A 1 164 ? -17.751 -5.353 14.172 1.00 59.88 164 LYS A C 1
ATOM 1355 O O . LYS A 1 164 ? -17.280 -4.247 14.441 1.00 59.88 164 LYS A O 1
ATOM 1360 N N . ILE A 1 165 ? -17.397 -6.045 13.091 1.00 57.34 165 ILE A N 1
ATOM 1361 C CA . ILE A 1 165 ? -16.553 -5.472 12.042 1.00 57.34 165 ILE A CA 1
ATOM 1362 C C . ILE A 1 165 ? -17.444 -4.587 11.174 1.00 57.34 165 ILE A C 1
ATOM 1364 O O . ILE A 1 165 ? -18.242 -5.077 10.380 1.00 57.34 165 ILE A O 1
ATOM 1368 N N . VAL A 1 166 ? -17.298 -3.274 11.314 1.00 61.03 166 VAL A N 1
ATOM 1369 C CA . VAL A 1 166 ? -17.832 -2.311 10.351 1.00 61.03 166 VAL A CA 1
ATOM 1370 C C . VAL A 1 166 ? -16.638 -1.631 9.691 1.00 61.03 166 VAL A C 1
ATOM 1372 O O . VAL A 1 166 ? -15.633 -1.316 10.328 1.00 61.03 166 VAL A O 1
ATOM 1375 N N . VAL A 1 167 ? -16.706 -1.424 8.378 1.00 58.72 167 VAL A N 1
ATOM 1376 C CA . VAL A 1 167 ? -15.703 -0.604 7.698 1.00 58.72 167 VAL A CA 1
ATOM 1377 C C . VAL A 1 167 ? -15.976 0.843 8.099 1.00 58.72 167 VAL A C 1
ATOM 1379 O O . VAL A 1 167 ? -16.884 1.491 7.581 1.00 58.72 167 VAL A O 1
ATOM 1382 N N . GLY A 1 168 ? -15.238 1.334 9.095 1.00 54.06 168 GLY A N 1
ATOM 1383 C CA . GLY A 1 168 ? -15.339 2.719 9.540 1.00 54.06 168 GLY A CA 1
ATOM 1384 C C . GLY A 1 168 ? -15.086 3.702 8.402 1.00 54.06 168 GLY A C 1
ATOM 1385 O O . GLY A 1 168 ? -14.185 3.503 7.587 1.00 54.06 168 GLY A O 1
ATOM 1386 N N . LYS A 1 169 ? -15.843 4.804 8.376 1.00 53.47 169 LYS A N 1
ATOM 1387 C CA . LYS A 1 169 ? -15.526 5.954 7.524 1.00 53.47 169 LYS A CA 1
ATOM 1388 C C . LYS A 1 169 ? -14.298 6.657 8.102 1.00 53.47 169 LYS A C 1
ATOM 1390 O O . LYS A 1 169 ? -14.421 7.545 8.937 1.00 53.47 169 LYS A O 1
ATOM 1395 N N . TYR A 1 170 ? -13.109 6.218 7.700 1.00 61.41 170 TYR A N 1
ATOM 1396 C CA . TYR A 1 170 ? -11.885 6.959 7.978 1.00 61.41 170 TYR A CA 1
ATOM 1397 C C . TYR A 1 170 ? -11.778 8.122 6.997 1.00 61.41 170 TYR A C 1
ATOM 1399 O O . TYR A 1 170 ? -11.563 7.925 5.798 1.00 61.41 170 TYR A O 1
ATOM 1407 N N . GLU A 1 171 ? -11.907 9.340 7.511 1.00 61.50 171 GLU A N 1
ATOM 1408 C CA . GLU A 1 171 ? -11.612 10.543 6.743 1.00 61.50 171 GLU A CA 1
ATOM 1409 C C . GLU A 1 171 ? -10.094 10.680 6.601 1.00 61.50 171 GLU A C 1
ATOM 1411 O O . GLU A 1 171 ? -9.388 11.213 7.460 1.00 61.50 171 GLU A O 1
ATOM 1416 N N . LEU A 1 172 ? -9.555 10.149 5.502 1.00 64.19 172 LEU A N 1
ATOM 1417 C CA . LEU A 1 172 ? -8.188 10.457 5.109 1.00 64.19 172 LEU A CA 1
ATOM 1418 C C . LEU A 1 172 ? -8.094 11.950 4.801 1.00 64.19 172 LEU A C 1
ATOM 1420 O O . LEU A 1 172 ? -8.833 12.474 3.967 1.00 64.19 172 LEU A O 1
ATOM 1424 N N . LYS A 1 173 ? -7.120 12.623 5.421 1.00 76.50 173 LYS A N 1
ATOM 1425 C CA . LYS A 1 173 ? -6.774 14.004 5.072 1.00 76.50 173 LYS A CA 1
ATOM 1426 C C . LYS A 1 173 ? -6.575 14.095 3.555 1.00 76.50 173 LYS A C 1
ATOM 1428 O O . LYS A 1 173 ? -5.761 13.361 2.991 1.00 76.50 173 LYS A O 1
ATOM 1433 N N . HIS A 1 174 ? -7.264 15.040 2.916 1.00 76.00 174 HIS A N 1
ATOM 1434 C CA . HIS A 1 174 ? -7.282 15.223 1.458 1.00 76.00 174 HIS A CA 1
ATOM 1435 C C . HIS A 1 174 ? -5.878 15.228 0.815 1.00 76.00 174 HIS A C 1
ATOM 1437 O O . HIS A 1 174 ? -5.680 14.692 -0.274 1.00 76.00 174 HIS A O 1
ATOM 1443 N N . LYS A 1 175 ? -4.871 15.761 1.524 1.00 79.44 175 LYS A N 1
ATOM 1444 C CA . LYS A 1 175 ? -3.465 15.774 1.085 1.00 79.44 175 LYS A CA 1
ATOM 1445 C C . LYS A 1 175 ? -2.913 14.375 0.768 1.00 79.44 175 LYS A C 1
ATOM 1447 O O . LYS A 1 175 ? -2.285 14.210 -0.270 1.00 79.44 175 LYS A O 1
ATOM 1452 N N . TYR A 1 176 ? -3.186 13.365 1.598 1.00 80.94 176 TYR A N 1
ATOM 1453 C CA . TYR A 1 176 ? -2.698 11.995 1.370 1.00 80.94 176 TYR A CA 1
ATOM 1454 C C . TYR A 1 176 ? -3.408 11.320 0.194 1.00 80.94 176 TYR A C 1
ATOM 1456 O O . TYR A 1 176 ? -2.783 10.592 -0.570 1.00 80.94 176 TYR A O 1
ATOM 1464 N N . MET A 1 177 ? -4.700 11.606 0.011 1.00 80.69 177 MET A N 1
ATOM 1465 C CA . MET A 1 177 ? -5.473 11.111 -1.130 1.00 80.69 177 MET A CA 1
ATOM 1466 C C . MET A 1 177 ? -4.960 11.682 -2.455 1.00 80.69 177 MET A C 1
ATOM 1468 O O . MET A 1 177 ? -4.833 10.948 -3.433 1.00 80.69 177 MET A O 1
ATOM 1472 N N . SER A 1 178 ? -4.636 12.977 -2.481 1.00 85.38 178 SER A N 1
ATOM 1473 C CA . SER A 1 178 ? -4.042 13.627 -3.654 1.00 85.38 178 SER A CA 1
ATOM 1474 C C . SER A 1 178 ? -2.641 13.085 -3.958 1.00 85.38 178 SER A C 1
ATOM 1476 O O . SER A 1 178 ? -2.337 12.744 -5.103 1.00 85.38 178 SER A O 1
ATOM 1478 N N . LEU A 1 179 ? -1.812 12.920 -2.921 1.00 89.69 179 LEU A N 1
ATOM 1479 C CA . LEU A 1 179 ? -0.464 12.369 -3.048 1.00 89.69 179 LEU A CA 1
ATOM 1480 C C . LEU A 1 179 ? -0.490 10.942 -3.619 1.00 89.69 179 LEU A C 1
ATOM 1482 O O . LEU A 1 179 ? 0.208 10.668 -4.586 1.00 89.69 179 LEU A O 1
ATOM 1486 N N . MET A 1 180 ? -1.339 10.060 -3.079 1.00 90.38 180 MET A N 1
ATOM 1487 C CA . MET A 1 180 ? -1.474 8.672 -3.539 1.00 90.38 180 MET A CA 1
ATOM 1488 C C . MET A 1 180 ? -1.917 8.580 -5.006 1.00 90.38 180 MET A C 1
ATOM 1490 O O . MET A 1 180 ? -1.409 7.751 -5.759 1.00 90.38 180 MET A O 1
ATOM 1494 N N . LYS A 1 181 ? -2.860 9.431 -5.427 1.00 90.88 181 LYS A N 1
ATOM 1495 C CA . LYS A 1 181 ? -3.278 9.499 -6.835 1.00 90.88 181 LYS A CA 1
ATOM 1496 C C . LYS A 1 181 ? -2.124 9.950 -7.725 1.00 90.88 181 LYS A C 1
ATOM 1498 O O . LYS A 1 181 ? -1.867 9.331 -8.750 1.00 90.88 181 LYS A O 1
ATOM 1503 N N . SER A 1 182 ? -1.412 10.991 -7.304 1.00 91.94 182 SER A N 1
ATOM 1504 C CA . SER A 1 182 ? -0.291 11.550 -8.063 1.00 91.94 182 SER A CA 1
ATOM 1505 C C . SER A 1 182 ? 0.843 10.535 -8.226 1.00 91.94 182 SER A C 1
ATOM 1507 O O . SER A 1 182 ? 1.334 10.349 -9.336 1.00 91.94 182 SER A O 1
ATOM 1509 N N . THR A 1 183 ? 1.222 9.823 -7.158 1.00 93.56 183 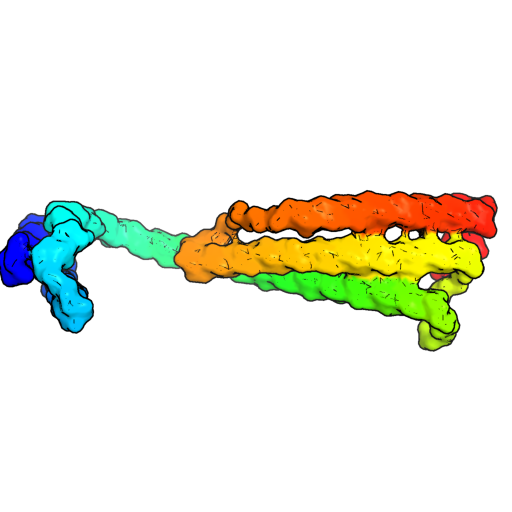THR A N 1
ATOM 1510 C CA . THR A 1 183 ? 2.273 8.793 -7.219 1.00 93.56 183 THR A CA 1
ATOM 1511 C C . THR A 1 183 ? 1.851 7.574 -8.032 1.00 93.56 183 THR A C 1
ATOM 1513 O O . THR A 1 183 ? 2.673 7.027 -8.760 1.00 93.56 183 THR A O 1
ATOM 1516 N N . SER A 1 184 ? 0.575 7.178 -7.977 1.00 94.00 184 SER A N 1
ATOM 1517 C CA . SER A 1 184 ? 0.036 6.101 -8.816 1.00 94.00 184 SER A CA 1
ATOM 1518 C C . SER A 1 184 ? 0.096 6.450 -10.307 1.00 94.00 184 SER A C 1
ATOM 1520 O O . SER A 1 184 ? 0.560 5.639 -11.107 1.00 94.00 184 SER A O 1
ATOM 1522 N N . ILE A 1 185 ? -0.303 7.671 -10.679 1.00 95.31 185 ILE A N 1
ATOM 1523 C CA . ILE A 1 185 ? -0.230 8.149 -12.067 1.00 95.31 185 ILE A CA 1
ATOM 1524 C C . ILE A 1 185 ? 1.229 8.240 -12.526 1.00 95.31 185 ILE A C 1
ATOM 1526 O O . ILE A 1 185 ? 1.560 7.750 -13.604 1.00 95.31 185 ILE A O 1
ATOM 1530 N N . ALA A 1 186 ? 2.111 8.815 -11.702 1.00 94.88 186 ALA A N 1
ATOM 1531 C CA . ALA A 1 186 ? 3.534 8.915 -12.015 1.00 94.88 186 ALA A CA 1
ATOM 1532 C C . ALA A 1 186 ? 4.166 7.532 -12.239 1.00 94.88 186 ALA A C 1
ATOM 1534 O O . ALA A 1 186 ? 4.852 7.335 -13.240 1.00 94.88 186 ALA A O 1
ATOM 1535 N N . PHE A 1 187 ? 3.879 6.560 -11.365 1.00 95.81 187 PHE A N 1
ATOM 1536 C CA . PHE A 1 187 ? 4.334 5.179 -11.525 1.00 95.81 187 PHE A CA 1
ATOM 1537 C C . PHE A 1 187 ? 3.878 4.576 -12.859 1.00 95.81 187 PHE A C 1
ATOM 1539 O O . PHE A 1 187 ? 4.706 4.029 -13.581 1.00 95.81 187 PHE A O 1
ATOM 1546 N N . LEU A 1 188 ? 2.597 4.712 -13.218 1.00 96.62 188 LEU A N 1
ATOM 1547 C CA . LEU A 1 188 ? 2.072 4.171 -14.475 1.00 96.62 188 LEU A CA 1
ATOM 1548 C C . LEU A 1 188 ? 2.742 4.799 -15.702 1.00 96.62 188 LEU A C 1
ATOM 1550 O O . LEU A 1 188 ? 3.112 4.085 -16.631 1.00 96.62 188 LEU A O 1
ATOM 1554 N N . ILE A 1 189 ? 2.942 6.118 -15.696 1.00 96.94 189 ILE A N 1
ATOM 1555 C CA . ILE A 1 189 ? 3.624 6.822 -16.790 1.00 96.94 189 ILE A CA 1
ATOM 1556 C C . ILE A 1 189 ? 5.065 6.320 -16.930 1.00 96.94 189 ILE A C 1
ATOM 1558 O O . ILE A 1 189 ? 5.498 5.971 -18.027 1.00 96.94 189 ILE A O 1
ATOM 1562 N N . ILE A 1 190 ? 5.800 6.243 -15.820 1.00 96.19 190 ILE A N 1
ATOM 1563 C CA . ILE A 1 190 ? 7.200 5.803 -15.805 1.00 96.19 190 ILE A CA 1
ATOM 1564 C C . ILE A 1 190 ? 7.322 4.335 -16.233 1.00 96.19 190 ILE A C 1
ATOM 1566 O O . ILE A 1 190 ? 8.231 4.004 -16.993 1.00 96.19 190 ILE A O 1
ATOM 1570 N N . LEU A 1 191 ? 6.396 3.473 -15.806 1.00 96.44 191 LEU A N 1
ATOM 1571 C CA . LEU A 1 191 ? 6.338 2.065 -16.202 1.00 96.44 191 LEU A CA 1
ATOM 1572 C C . LEU A 1 191 ? 6.186 1.926 -17.723 1.00 96.44 191 LEU A C 1
ATOM 1574 O O . LEU A 1 191 ? 6.948 1.199 -18.360 1.00 96.44 191 LEU A O 1
ATOM 1578 N N . VAL A 1 192 ? 5.232 2.656 -18.311 1.00 96.94 192 VAL A N 1
ATOM 1579 C CA . VAL A 1 192 ? 4.976 2.630 -19.759 1.00 96.94 192 VAL A CA 1
ATOM 1580 C C . VAL A 1 192 ? 6.176 3.173 -20.535 1.00 96.94 192 VAL A C 1
ATOM 1582 O O . VAL A 1 192 ? 6.617 2.547 -21.496 1.00 96.94 192 VAL A O 1
ATOM 1585 N N . LEU A 1 193 ? 6.751 4.298 -20.103 1.00 96.31 193 LEU A N 1
ATOM 1586 C CA . LEU A 1 193 ? 7.942 4.867 -20.739 1.00 96.31 193 LEU A CA 1
ATOM 1587 C C . LEU A 1 193 ? 9.136 3.911 -20.668 1.00 96.31 193 LEU A C 1
ATOM 1589 O O . LEU A 1 193 ? 9.820 3.708 -21.669 1.00 96.31 193 LEU A O 1
ATOM 1593 N N . THR A 1 194 ? 9.358 3.280 -19.515 1.00 95.81 194 THR A N 1
ATOM 1594 C CA . THR A 1 194 ? 10.435 2.299 -19.324 1.00 95.81 194 THR A CA 1
ATOM 1595 C C . THR A 1 194 ? 10.257 1.101 -20.248 1.00 95.81 194 THR A C 1
ATOM 1597 O O . THR A 1 194 ? 11.218 0.685 -20.893 1.00 95.81 194 THR A O 1
ATOM 1600 N N . PHE A 1 195 ? 9.030 0.590 -20.379 1.00 95.12 195 PHE A N 1
ATOM 1601 C CA . PHE A 1 195 ? 8.715 -0.494 -21.306 1.00 95.12 195 PHE A CA 1
ATOM 1602 C C . PHE A 1 195 ? 9.017 -0.111 -22.762 1.00 95.12 195 PHE A C 1
ATOM 1604 O O . PHE A 1 195 ? 9.668 -0.872 -23.475 1.00 95.12 195 PHE A O 1
ATOM 1611 N N . ILE A 1 196 ? 8.599 1.084 -23.196 1.00 96.00 196 ILE A N 1
ATOM 1612 C CA . ILE A 1 196 ? 8.852 1.578 -24.558 1.00 96.00 196 ILE A CA 1
ATOM 1613 C C . ILE A 1 196 ? 10.359 1.706 -24.815 1.00 96.00 196 ILE A C 1
ATOM 1615 O O . ILE A 1 196 ? 10.852 1.241 -25.841 1.00 96.00 196 ILE A O 1
ATOM 1619 N N . ILE A 1 197 ? 11.104 2.290 -23.874 1.00 95.12 197 ILE A N 1
ATOM 1620 C CA . ILE A 1 197 ? 12.562 2.443 -23.975 1.00 95.12 197 ILE A CA 1
ATOM 1621 C C . ILE A 1 197 ? 13.248 1.073 -24.054 1.00 95.12 197 ILE A C 1
ATOM 1623 O O . ILE A 1 197 ? 14.141 0.885 -24.882 1.00 95.12 197 ILE A O 1
ATOM 1627 N N . ALA A 1 198 ? 12.821 0.106 -23.237 1.00 94.06 198 ALA A N 1
ATOM 1628 C CA . ALA A 1 198 ? 13.341 -1.258 -23.268 1.00 94.06 198 ALA A CA 1
ATOM 1629 C C . ALA A 1 198 ? 13.074 -1.937 -24.620 1.00 94.06 198 ALA A C 1
ATOM 1631 O O . ALA A 1 198 ? 13.997 -2.487 -25.222 1.00 94.06 198 ALA A O 1
ATOM 1632 N N . ALA A 1 199 ? 11.850 -1.822 -25.141 1.00 94.50 199 ALA A N 1
ATOM 1633 C CA . ALA A 1 199 ? 11.469 -2.401 -26.425 1.00 94.50 199 ALA A CA 1
ATOM 1634 C C . ALA A 1 199 ? 12.256 -1.800 -27.603 1.00 94.50 199 ALA A C 1
ATOM 1636 O O . ALA A 1 199 ? 12.742 -2.532 -28.467 1.00 94.50 199 ALA A O 1
ATOM 1637 N N . ILE A 1 200 ? 12.445 -0.474 -27.619 1.00 94.81 200 ILE A N 1
ATOM 1638 C CA . ILE A 1 200 ? 13.261 0.211 -28.635 1.00 94.81 200 ILE A CA 1
ATOM 1639 C C . ILE A 1 200 ? 14.727 -0.221 -28.520 1.00 94.81 200 ILE A C 1
ATOM 1641 O O . ILE A 1 200 ? 15.355 -0.542 -29.528 1.00 94.81 200 ILE A O 1
ATOM 1645 N N . SER A 1 201 ? 15.266 -0.277 -27.298 1.00 93.75 201 SER A N 1
ATOM 1646 C CA . SER A 1 201 ? 16.654 -0.678 -27.051 1.00 93.75 201 SER A CA 1
ATOM 1647 C C . SER A 1 201 ? 16.934 -2.118 -27.482 1.00 93.75 201 SER A C 1
ATOM 1649 O O . SER A 1 201 ? 18.035 -2.399 -27.950 1.00 93.75 201 SER A O 1
ATOM 1651 N N . ALA A 1 202 ? 15.968 -3.023 -27.327 1.00 92.31 202 ALA A N 1
ATOM 1652 C CA . ALA A 1 202 ? 16.089 -4.417 -27.748 1.00 92.31 202 ALA A CA 1
ATOM 1653 C C . ALA A 1 202 ? 15.664 -4.657 -29.207 1.00 92.31 202 ALA A C 1
ATOM 1655 O O . ALA A 1 202 ? 15.812 -5.772 -29.703 1.00 92.31 202 ALA A O 1
ATOM 1656 N N . LYS A 1 203 ? 15.115 -3.640 -29.892 1.00 92.62 203 LYS A N 1
ATOM 1657 C CA . LYS A 1 203 ? 14.480 -3.751 -31.220 1.00 92.62 203 LYS A CA 1
ATOM 1658 C C . LYS A 1 203 ? 13.402 -4.847 -31.290 1.00 92.62 203 LYS A C 1
ATOM 1660 O O . LYS A 1 203 ? 13.145 -5.407 -32.352 1.00 92.62 203 LYS A O 1
ATOM 1665 N N . SER A 1 204 ? 12.778 -5.159 -30.157 1.00 93.50 204 SER A N 1
ATOM 1666 C CA . SER A 1 204 ? 11.772 -6.209 -30.007 1.00 93.50 204 SER A CA 1
ATOM 1667 C C . SER A 1 204 ? 10.841 -5.861 -28.853 1.00 93.50 204 SER A C 1
ATOM 1669 O O . SER A 1 204 ? 11.285 -5.358 -27.823 1.00 93.50 204 SER A O 1
ATOM 1671 N N . LEU A 1 205 ? 9.548 -6.168 -28.992 1.00 90.88 205 LEU A N 1
ATOM 1672 C CA . LEU A 1 205 ? 8.587 -6.041 -27.889 1.00 90.88 205 LEU A CA 1
ATOM 1673 C C . LEU A 1 205 ? 8.903 -7.005 -26.740 1.00 90.88 205 LEU A C 1
ATOM 1675 O O . LEU A 1 205 ? 8.603 -6.709 -25.587 1.00 90.88 205 LEU A O 1
ATOM 1679 N N . GLN A 1 206 ? 9.535 -8.136 -27.053 1.00 92.44 206 GLN A N 1
ATOM 1680 C CA . GLN A 1 206 ? 9.944 -9.146 -26.085 1.00 92.44 206 GLN A CA 1
ATOM 1681 C C . GLN A 1 206 ? 11.421 -8.962 -25.718 1.00 92.44 206 GLN A C 1
ATOM 1683 O O . GLN A 1 206 ? 12.254 -9.843 -25.933 1.00 92.44 206 GLN A O 1
ATOM 1688 N N . TYR A 1 207 ? 11.763 -7.782 -25.194 1.00 92.06 207 TYR A N 1
ATOM 1689 C CA . TYR A 1 207 ? 13.146 -7.413 -24.867 1.00 92.06 207 TYR A CA 1
ATOM 1690 C C . TYR A 1 207 ? 13.822 -8.397 -23.898 1.00 92.06 207 TYR A C 1
ATOM 1692 O O . TYR A 1 207 ? 15.025 -8.618 -23.991 1.00 92.06 207 TYR A O 1
ATOM 1700 N N . TRP A 1 208 ? 13.049 -9.037 -23.017 1.00 91.81 208 TRP A N 1
ATOM 1701 C CA . TRP A 1 208 ? 13.535 -10.029 -22.053 1.00 91.81 208 TRP A CA 1
ATOM 1702 C C . TRP A 1 208 ? 14.110 -11.291 -22.714 1.00 91.81 208 TRP A C 1
ATOM 1704 O O . TRP A 1 208 ? 14.993 -11.918 -22.139 1.00 91.81 208 TRP A O 1
ATOM 1714 N N . HIS A 1 209 ? 13.658 -11.655 -23.921 1.00 90.12 209 HIS A N 1
ATOM 1715 C CA . HIS A 1 209 ? 14.263 -12.754 -24.683 1.00 90.12 209 HIS A CA 1
ATOM 1716 C C . HIS A 1 209 ? 15.564 -12.325 -25.364 1.00 90.12 209 HIS A C 1
ATOM 1718 O O . HIS A 1 209 ? 16.504 -13.106 -25.414 1.00 90.12 209 HIS A O 1
ATOM 1724 N N . VAL A 1 210 ? 15.641 -11.079 -25.846 1.00 90.88 210 VAL A N 1
ATOM 1725 C CA . VAL A 1 210 ? 16.854 -10.532 -26.484 1.00 90.88 210 VAL A CA 1
ATOM 1726 C C . VAL A 1 210 ? 17.990 -10.363 -25.474 1.00 90.88 210 VAL A C 1
ATOM 1728 O O . VAL A 1 210 ? 19.155 -10.465 -25.835 1.00 90.88 210 VAL A O 1
ATOM 1731 N N . TRP A 1 211 ? 17.655 -10.088 -24.215 1.00 90.06 211 TRP A N 1
ATOM 1732 C CA . TRP A 1 211 ? 18.621 -9.948 -23.124 1.00 90.06 211 TRP A CA 1
ATOM 1733 C C . TRP A 1 211 ? 18.830 -11.234 -22.321 1.00 90.06 211 TRP A C 1
ATOM 1735 O O . TRP A 1 211 ? 19.471 -11.175 -21.278 1.00 90.06 211 TRP A O 1
ATOM 1745 N N . GLU A 1 212 ? 18.279 -12.361 -22.782 1.00 88.75 212 GLU A N 1
ATOM 1746 C CA . GLU A 1 212 ? 18.524 -13.686 -22.196 1.00 88.75 212 GLU A CA 1
ATOM 1747 C C . GLU A 1 212 ? 18.168 -13.772 -20.697 1.00 88.75 212 GLU A C 1
ATOM 1749 O O . GLU A 1 212 ? 18.839 -14.417 -19.904 1.00 88.75 212 GLU A O 1
ATOM 1754 N N . TRP A 1 213 ? 17.070 -13.134 -20.270 1.00 86.94 213 TRP A N 1
ATOM 1755 C CA . TRP A 1 213 ? 16.678 -13.112 -18.847 1.00 86.94 213 TRP A CA 1
ATOM 1756 C C . TRP A 1 213 ? 16.269 -14.479 -18.278 1.00 86.94 213 TRP A C 1
ATOM 1758 O O . TRP A 1 213 ? 16.166 -14.626 -17.063 1.00 86.94 213 TRP A O 1
ATOM 1768 N N . PHE A 1 214 ? 15.979 -15.450 -19.145 1.00 82.12 214 PHE A N 1
ATOM 1769 C CA . PHE A 1 214 ? 15.432 -16.763 -18.784 1.00 82.12 214 PHE A CA 1
ATOM 1770 C C . PHE A 1 214 ? 16.221 -17.933 -19.392 1.00 82.12 214 PHE A C 1
ATOM 1772 O O . PHE A 1 214 ? 15.667 -19.026 -19.511 1.00 82.12 214 PHE A O 1
ATOM 1779 N N . SER A 1 215 ? 17.451 -17.694 -19.852 1.00 73.81 215 SER A N 1
ATOM 1780 C CA . SER A 1 215 ? 18.327 -18.732 -20.415 1.00 73.81 215 SER A CA 1
ATOM 1781 C C . SER A 1 215 ? 19.019 -19.554 -19.337 1.00 73.81 215 SER A C 1
ATOM 1783 O O . SER A 1 215 ? 19.484 -18.923 -18.361 1.00 73.81 215 SER A O 1
#

Sequence (215 aa):
MDKQTFLAKLEKELKKRKIEDVKEIIDEYEDYINHQLETGKKEKHIITFIGEIDSIVDAYGHDDVDRKHRWFDIVATSLFAIPILIMMYGLLVGFIGLVISSWAVAIYYLFGLSSLDFMPYIPLIPKMGFILTFLSFSMFMALFSYRYFLLIKSMTNQYVVKQKIVVGKYELKHKYMSLMKSTSIAFLIILVLTFIIAAISAKSLQYWHVWEWFS